Protein AF-A0A930NMN1-F1 (afdb_monomer)

Radius of gyration: 23.29 Å; Cα contacts (8 Å, |Δi|>4): 246; chains: 1; bounding box: 49×36×72 Å

Secondary structure (DSSP, 8-state):
----HHHHHT-SSHHHHHHHTTTSB--TTS-SS---EEEEEEHHHHHTT----EEEEHHHH-SHHHHHHHHHHHTTTSSS--EEEEEEESS-GGG--SS--HHHHHHHHHHHHH-S-HHHHHHHHTTS-GGGGGGHHHHEEEE-SSHHHHHHHHHHHTTTTTT-GGGGGG--HHHHHHHHHHHTEEEETTEEEE-S---

Solvent-accessible surface area (backbone atoms only — not comparable to full-atom values): 11541 Å² total; per-residue (Å²): 131,85,82,60,44,74,66,40,15,68,44,88,46,59,70,59,18,47,65,74,41,48,81,36,41,62,56,102,84,70,77,98,62,80,61,40,28,38,30,40,34,32,52,70,40,49,76,70,73,39,87,67,61,49,37,34,30,52,72,68,32,76,44,65,67,48,42,52,44,51,53,49,19,56,40,34,90,40,97,75,66,53,64,26,39,80,46,76,41,62,66,68,71,89,56,63,46,51,76,51,52,54,69,62,46,48,57,50,48,54,49,48,75,72,42,96,48,61,68,51,56,54,40,44,58,76,76,45,57,79,87,50,54,88,46,44,77,81,25,51,73,51,77,39,95,41,65,44,52,46,34,51,51,56,38,58,81,63,49,73,49,72,88,46,60,81,57,48,82,70,61,60,45,64,65,49,19,52,54,44,45,73,71,39,32,46,80,37,97,45,28,35,33,51,71,52,86,85,130

Sequence (199 aa):
METNFNEIAKLKEINAREAALKQYIVYEKVYSDAIPALYVSTYAKYNAGYLTGAWINLQACEDKETFLKVCRALHGDEEYPELMFQDFQNFPKELYSECGGVDDLYTYIEALESCESPEALAAFLDYFELDDLCEFDDRFKGSFNSEVDFAYDYVDNRELLKDAGELALYFNYEAYARDLFINNYVFINGFVFFKGNLN

pLDDT: mean 90.99, std 8.54, range [48.78, 97.88]

Mean predicted aligned error: 6.06 Å

Foldseek 3Di:
DDQPLVVLLPDDDLVSSCVSLVLFFDDPPDDPDFFKWFWKDAPVCVVVVHSDTTTTRLVSLLAPVSVVSSNCSSVSVDPDGQMFRPDITRDDPVCDDGRDSRVLVSLLVVLCVVDPDSVLSNQCVVPDPSVCSVCSVVFWDDFAPDLLRVLVVVCVVVVVCVVVPPCVVVDDSVVVSVVCCVPFWPAGPRTITGPDDDD

Structure (mmCIF, N/CA/C/O backbone):
data_AF-A0A930NMN1-F1
#
_entry.id   AF-A0A930NMN1-F1
#
loop_
_atom_site.group_PDB
_atom_site.id
_atom_site.type_symbol
_atom_site.label_atom_id
_atom_site.label_alt_id
_atom_site.label_comp_id
_atom_site.label_asym_id
_atom_site.label_entity_id
_atom_site.label_seq_id
_atom_site.pdbx_PDB_ins_code
_atom_site.Cartn_x
_atom_site.Cartn_y
_atom_site.Cartn_z
_atom_site.occupancy
_atom_site.B_iso_or_equiv
_atom_site.auth_seq_id
_atom_site.auth_comp_id
_atom_site.auth_asym_id
_atom_site.auth_atom_id
_atom_site.pdbx_PDB_model_num
ATOM 1 N N . MET A 1 1 ? 10.789 19.345 -17.023 1.00 51.81 1 MET A N 1
ATOM 2 C CA . MET A 1 1 ? 11.333 19.011 -18.357 1.00 51.81 1 MET A CA 1
ATOM 3 C C . MET A 1 1 ? 10.872 17.591 -18.604 1.00 51.81 1 MET A C 1
ATOM 5 O O . MET A 1 1 ? 11.173 16.752 -17.772 1.00 51.81 1 MET A O 1
ATOM 9 N N . GLU A 1 2 ? 10.020 17.368 -19.597 1.00 76.12 2 GLU A N 1
ATOM 10 C CA . GLU A 1 2 ? 9.364 16.071 -19.808 1.00 76.12 2 GLU A CA 1
ATOM 11 C C . GLU A 1 2 ? 10.405 15.005 -20.188 1.00 76.12 2 GLU A C 1
ATOM 13 O O . GLU A 1 2 ? 11.276 15.257 -21.027 1.00 76.12 2 GLU A O 1
ATOM 18 N N . THR A 1 3 ? 10.368 13.844 -19.531 1.00 86.06 3 THR A N 1
ATOM 19 C CA . THR A 1 3 ? 11.317 12.754 -19.789 1.00 86.06 3 THR A CA 1
ATOM 20 C C . THR A 1 3 ? 11.086 12.193 -21.189 1.00 86.06 3 THR A C 1
ATOM 22 O O . THR A 1 3 ? 10.007 11.699 -21.504 1.00 86.06 3 THR A O 1
ATOM 25 N N . ASN A 1 4 ? 12.112 12.219 -22.042 1.00 92.88 4 ASN A N 1
ATOM 26 C CA . ASN A 1 4 ? 12.010 11.656 -23.386 1.00 92.88 4 ASN A CA 1
ATOM 27 C C . ASN A 1 4 ? 12.354 10.159 -23.388 1.00 92.88 4 ASN A C 1
ATOM 29 O O . ASN A 1 4 ? 13.469 9.758 -23.724 1.00 92.88 4 ASN A O 1
ATOM 33 N N . PHE A 1 5 ? 11.372 9.333 -23.025 1.00 95.31 5 PHE A N 1
ATOM 34 C CA . PHE A 1 5 ? 11.508 7.873 -22.961 1.00 95.31 5 PHE A CA 1
ATOM 35 C C . PHE A 1 5 ? 11.967 7.240 -24.285 1.00 95.31 5 PHE A C 1
ATOM 37 O O . PHE A 1 5 ? 12.740 6.285 -24.270 1.00 95.31 5 PHE A O 1
ATOM 44 N N . ASN A 1 6 ? 11.565 7.801 -25.431 1.00 93.19 6 ASN A N 1
ATOM 45 C CA . ASN A 1 6 ? 11.929 7.276 -26.751 1.00 93.19 6 ASN A CA 1
ATOM 46 C C . ASN A 1 6 ? 13.416 7.460 -27.079 1.00 93.19 6 ASN A C 1
ATOM 48 O O . ASN A 1 6 ? 14.010 6.602 -27.726 1.00 93.19 6 ASN A O 1
ATOM 52 N N . GLU A 1 7 ? 14.026 8.573 -26.667 1.00 94.81 7 GLU A N 1
ATOM 53 C CA . GLU A 1 7 ? 15.469 8.783 -26.845 1.00 94.81 7 GLU A CA 1
ATOM 54 C C . GLU A 1 7 ? 16.280 7.931 -25.868 1.00 94.81 7 GLU A C 1
ATOM 56 O O . GLU A 1 7 ? 17.306 7.369 -26.248 1.00 94.81 7 GLU A O 1
ATOM 61 N N . ILE A 1 8 ? 15.782 7.764 -24.640 1.00 95.81 8 ILE A N 1
ATOM 62 C CA . ILE A 1 8 ? 16.394 6.873 -23.650 1.00 95.81 8 ILE A CA 1
ATOM 63 C C . ILE A 1 8 ? 16.412 5.431 -24.170 1.00 95.81 8 ILE A C 1
ATOM 65 O O . ILE A 1 8 ? 17.461 4.796 -24.132 1.00 95.81 8 ILE A O 1
ATOM 69 N N . ALA A 1 9 ? 15.303 4.937 -24.728 1.00 94.94 9 ALA A N 1
ATOM 70 C CA . ALA A 1 9 ? 15.195 3.574 -25.256 1.00 94.94 9 ALA A CA 1
ATOM 71 C C . ALA A 1 9 ? 16.260 3.232 -26.317 1.00 94.94 9 ALA A C 1
ATOM 73 O O . ALA A 1 9 ? 16.660 2.079 -26.437 1.00 94.94 9 ALA A O 1
ATOM 74 N N . LYS A 1 10 ? 16.753 4.231 -27.064 1.00 95.12 10 LYS A N 1
ATOM 75 C CA . LYS A 1 10 ? 17.772 4.060 -28.117 1.00 95.12 10 LYS A CA 1
ATOM 76 C C . LYS A 1 10 ? 19.201 3.958 -27.581 1.00 95.12 10 LYS A C 1
ATOM 78 O O . LYS A 1 10 ? 20.123 3.681 -28.352 1.00 95.12 10 LYS A O 1
ATOM 83 N N . LEU A 1 11 ? 19.425 4.230 -26.295 1.00 95.25 11 LEU A N 1
ATOM 84 C CA . LEU A 1 11 ? 20.747 4.114 -25.689 1.00 95.25 11 LEU A CA 1
ATOM 85 C C . LEU A 1 11 ? 21.172 2.643 -25.657 1.00 95.25 11 LEU A C 1
ATOM 87 O O . LEU A 1 11 ? 20.453 1.776 -25.172 1.00 95.25 11 LEU A O 1
ATOM 91 N N . LYS A 1 12 ? 22.381 2.376 -26.156 1.00 91.50 12 LYS A N 1
ATOM 92 C CA . LYS A 1 12 ? 22.877 1.014 -26.382 1.00 91.50 12 LYS A CA 1
ATOM 93 C C . LYS A 1 12 ? 23.052 0.198 -25.095 1.00 91.50 12 LYS A C 1
ATOM 95 O O . LYS A 1 12 ? 22.721 -0.980 -25.057 1.00 91.50 12 LYS A O 1
ATOM 100 N N . GLU A 1 13 ? 23.603 0.816 -24.055 1.00 92.50 13 GLU A N 1
ATOM 101 C CA . GLU A 1 13 ? 23.955 0.130 -22.809 1.00 92.50 13 GLU A CA 1
ATOM 102 C C . GLU A 1 13 ? 22.843 0.305 -21.768 1.00 92.50 13 GLU A C 1
ATOM 104 O O . GLU A 1 13 ? 22.311 1.405 -21.605 1.00 92.50 13 GLU A O 1
ATOM 109 N N . ILE A 1 14 ? 22.508 -0.756 -21.023 1.00 89.56 14 ILE A N 1
ATOM 110 C CA . ILE A 1 14 ? 21.488 -0.688 -19.958 1.00 89.56 14 ILE A CA 1
ATOM 111 C C . ILE A 1 14 ? 21.857 0.343 -18.882 1.00 89.56 14 ILE A C 1
ATOM 113 O O . ILE A 1 14 ? 21.033 1.181 -18.545 1.00 89.56 14 ILE A O 1
ATOM 117 N N . ASN A 1 15 ? 23.130 0.412 -18.481 1.00 92.25 15 ASN A N 1
ATOM 118 C CA . ASN A 1 15 ? 23.610 1.390 -17.497 1.00 92.25 15 ASN A CA 1
ATOM 119 C C . ASN A 1 15 ? 23.389 2.848 -17.944 1.00 92.25 15 ASN A C 1
ATOM 121 O O . ASN A 1 15 ? 23.204 3.733 -17.112 1.00 92.25 15 ASN A O 1
ATOM 125 N N . ALA A 1 16 ? 23.416 3.123 -19.255 1.00 94.75 16 ALA A N 1
ATOM 126 C CA . ALA A 1 16 ? 23.132 4.459 -19.780 1.00 94.75 16 ALA A CA 1
ATOM 127 C C . ALA A 1 16 ? 21.632 4.786 -19.699 1.00 94.75 16 ALA A C 1
ATOM 129 O O . ALA A 1 16 ? 21.270 5.921 -19.387 1.00 94.75 16 ALA A O 1
ATOM 130 N N . ARG A 1 17 ? 20.770 3.786 -19.935 1.00 95.69 17 ARG A N 1
ATOM 131 C CA . ARG A 1 17 ? 19.313 3.895 -19.767 1.00 95.69 17 ARG A CA 1
ATOM 132 C C . ARG A 1 17 ? 18.940 4.080 -18.305 1.00 95.69 17 ARG A C 1
ATOM 134 O O . ARG A 1 17 ? 18.211 5.013 -17.994 1.00 95.69 17 ARG A O 1
ATOM 141 N N . GLU A 1 18 ? 19.516 3.281 -17.411 1.00 93.88 18 GLU A N 1
ATOM 142 C CA . GLU A 1 18 ? 19.343 3.431 -15.965 1.00 93.88 18 GLU A CA 1
ATOM 143 C C . GLU A 1 18 ? 19.767 4.823 -15.492 1.00 93.88 18 GLU A C 1
ATOM 145 O O . GLU A 1 18 ? 18.997 5.514 -14.833 1.00 93.88 18 GLU A O 1
ATOM 150 N N . ALA A 1 19 ? 20.953 5.293 -15.895 1.00 93.44 19 ALA A N 1
ATOM 151 C CA . ALA A 1 19 ? 21.431 6.624 -15.524 1.00 93.44 19 ALA A CA 1
ATOM 152 C C . ALA A 1 19 ? 20.509 7.753 -16.020 1.00 93.44 19 ALA A C 1
ATOM 154 O O . ALA A 1 19 ? 20.352 8.769 -15.336 1.00 93.44 19 ALA A O 1
ATOM 155 N N . ALA A 1 20 ? 19.892 7.589 -17.195 1.00 95.19 20 ALA A N 1
ATOM 156 C CA . ALA A 1 20 ? 18.917 8.537 -17.728 1.00 95.19 20 ALA A CA 1
ATOM 157 C C . ALA A 1 20 ? 17.550 8.449 -17.020 1.00 95.19 20 ALA A C 1
ATOM 159 O O . ALA A 1 20 ? 16.868 9.463 -16.893 1.00 95.19 20 ALA A O 1
ATOM 160 N N . LEU A 1 21 ? 17.179 7.267 -16.519 1.00 95.75 21 LEU A N 1
ATOM 161 C CA . LEU A 1 21 ? 15.949 6.991 -15.765 1.00 95.75 21 LEU A CA 1
ATOM 162 C C . LEU A 1 21 ? 16.129 7.110 -14.249 1.00 95.75 21 LEU A C 1
ATOM 164 O O . LEU A 1 21 ? 15.224 6.751 -13.507 1.00 95.75 21 LEU A O 1
ATOM 168 N N . LYS A 1 22 ? 17.257 7.647 -13.774 1.00 93.19 22 LYS A N 1
ATOM 169 C CA . LYS A 1 22 ? 17.644 7.652 -12.354 1.00 93.19 22 LYS A CA 1
ATOM 170 C C . LYS A 1 22 ? 16.590 8.179 -11.369 1.00 93.19 22 LYS A C 1
ATOM 172 O O . LYS A 1 22 ? 16.666 7.855 -10.195 1.00 93.19 22 LYS A O 1
ATOM 177 N N . GLN A 1 23 ? 15.657 9.022 -11.816 1.00 92.88 23 GLN A N 1
ATOM 178 C CA . GLN A 1 23 ? 14.576 9.544 -10.970 1.00 92.88 23 GLN A CA 1
ATOM 179 C C . GLN A 1 23 ? 13.474 8.508 -10.698 1.00 92.88 23 GLN A C 1
ATOM 181 O O . GLN A 1 23 ? 12.764 8.634 -9.713 1.00 92.88 23 GLN A O 1
ATOM 186 N N . TYR A 1 24 ? 13.365 7.485 -11.549 1.00 95.00 24 TYR A N 1
ATOM 187 C CA . TYR A 1 24 ? 12.400 6.389 -11.453 1.00 95.00 24 TYR A CA 1
ATOM 188 C C . TYR A 1 24 ? 13.024 5.093 -10.925 1.00 95.00 24 TYR A C 1
ATOM 190 O O . TYR A 1 24 ? 12.329 4.090 -10.825 1.00 95.00 24 TYR A O 1
ATOM 198 N N . ILE A 1 25 ? 14.329 5.070 -10.636 1.00 93.38 25 ILE A N 1
ATOM 199 C C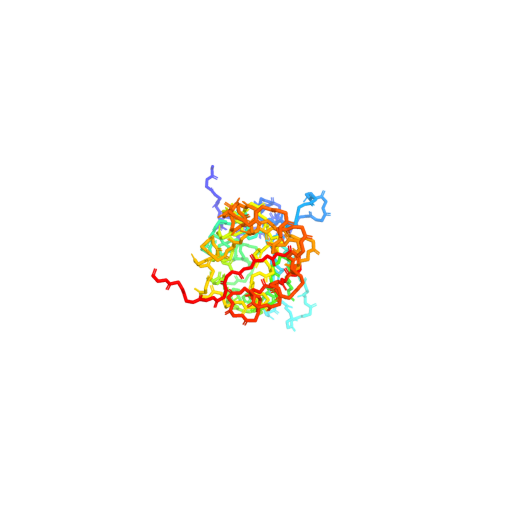A . ILE A 1 25 ? 15.043 3.864 -10.203 1.00 93.38 25 ILE A CA 1
ATOM 200 C C . ILE A 1 25 ? 15.424 3.989 -8.733 1.00 93.38 25 ILE A C 1
ATOM 202 O O . ILE A 1 25 ? 15.996 4.996 -8.310 1.00 93.38 25 ILE A O 1
ATOM 206 N N . VAL A 1 26 ? 15.147 2.939 -7.963 1.00 90.00 26 VAL A N 1
ATOM 207 C CA . VAL A 1 26 ? 15.613 2.814 -6.582 1.00 90.00 26 VAL A CA 1
ATOM 208 C C . VAL A 1 26 ? 17.071 2.360 -6.607 1.00 90.00 26 VAL A C 1
ATOM 210 O O . VAL A 1 26 ? 17.392 1.250 -7.030 1.00 90.00 26 VAL A O 1
ATOM 213 N N . TYR A 1 27 ? 17.972 3.224 -6.144 1.00 81.19 27 TYR A N 1
ATOM 214 C CA . TYR A 1 27 ? 19.362 2.856 -5.884 1.00 81.19 27 TYR A CA 1
ATOM 215 C C . TYR A 1 27 ? 19.514 2.551 -4.394 1.00 81.19 27 TYR A C 1
ATOM 217 O O . TYR A 1 27 ? 19.133 3.386 -3.577 1.00 81.19 27 TYR A O 1
ATOM 225 N N . GLU A 1 28 ? 20.141 1.418 -4.047 1.00 63.94 28 GLU A N 1
ATOM 226 C CA . GLU A 1 28 ? 20.347 0.869 -2.681 1.00 63.94 28 GLU A CA 1
ATOM 227 C C . GLU A 1 28 ? 20.928 1.839 -1.617 1.00 63.94 28 GLU A C 1
ATOM 229 O O . GLU A 1 28 ? 21.161 1.449 -0.476 1.00 63.94 28 GLU A O 1
ATOM 234 N N . LYS A 1 29 ? 21.223 3.099 -1.957 1.00 51.44 29 LYS A N 1
ATOM 235 C CA . LYS A 1 29 ? 21.879 4.078 -1.079 1.00 51.44 29 LYS A CA 1
ATOM 236 C C . LYS A 1 29 ? 21.090 5.343 -0.776 1.00 51.44 29 LYS A C 1
ATOM 238 O O . LYS A 1 29 ? 21.630 6.188 -0.061 1.00 51.44 29 LYS A O 1
ATOM 243 N N . VAL A 1 30 ? 19.875 5.520 -1.286 1.00 48.78 30 VAL A N 1
ATOM 244 C CA . VAL A 1 30 ? 19.129 6.753 -1.015 1.00 48.78 30 VAL A CA 1
ATOM 245 C C . VAL A 1 30 ? 17.718 6.425 -0.543 1.00 48.78 30 VAL A C 1
ATOM 247 O O . VAL A 1 30 ? 16.947 5.829 -1.282 1.00 48.78 30 VAL A O 1
ATOM 250 N N . TYR A 1 31 ? 17.441 6.892 0.676 1.00 50.81 31 TYR A N 1
ATOM 251 C CA . TYR A 1 31 ? 16.170 6.954 1.401 1.00 50.81 31 TYR A CA 1
ATOM 252 C C . TYR A 1 31 ? 15.875 5.809 2.378 1.00 50.81 31 TYR A C 1
ATOM 254 O O . TYR A 1 31 ? 15.913 4.627 2.065 1.00 50.81 31 TYR A O 1
ATOM 262 N N . SER A 1 32 ? 15.636 6.240 3.616 1.00 51.44 32 SER A N 1
ATOM 263 C CA . SER A 1 32 ? 15.257 5.486 4.811 1.00 51.44 32 SER A CA 1
ATOM 264 C C . SER A 1 32 ? 13.769 5.141 4.858 1.00 51.44 32 SER A C 1
ATOM 266 O O . SER A 1 32 ? 13.308 4.639 5.879 1.00 51.44 32 SER A O 1
ATOM 268 N N . ASP A 1 33 ? 13.037 5.425 3.784 1.00 62.16 33 ASP A N 1
ATOM 269 C CA . ASP A 1 33 ? 11.587 5.318 3.731 1.00 62.16 33 ASP A CA 1
ATOM 270 C C . ASP A 1 33 ? 11.224 4.120 2.846 1.00 62.16 33 ASP A C 1
ATOM 272 O O . ASP A 1 33 ? 11.893 3.837 1.848 1.00 62.16 33 ASP A O 1
ATOM 276 N N . ALA A 1 34 ? 10.203 3.368 3.247 1.00 78.12 34 ALA A N 1
ATOM 277 C CA . ALA A 1 34 ? 9.765 2.154 2.572 1.00 78.12 34 ALA A CA 1
ATOM 278 C C . ALA A 1 34 ? 9.097 2.500 1.224 1.00 78.12 34 ALA A C 1
ATOM 280 O O . ALA A 1 34 ? 7.886 2.658 1.153 1.00 78.12 34 ALA A O 1
ATOM 281 N N . ILE A 1 35 ? 9.891 2.654 0.157 1.00 87.94 35 ILE A N 1
ATOM 282 C CA . ILE A 1 35 ? 9.416 3.005 -1.195 1.00 87.94 35 ILE A CA 1
ATOM 283 C C . ILE A 1 35 ? 8.799 1.775 -1.883 1.00 87.94 35 ILE A C 1
ATOM 285 O O . ILE A 1 35 ? 9.536 0.804 -2.101 1.00 87.94 35 ILE A O 1
ATOM 289 N N . PRO A 1 36 ? 7.516 1.803 -2.298 1.00 91.56 36 PRO A N 1
ATOM 290 C CA . PRO A 1 36 ? 6.919 0.755 -3.120 1.00 91.56 36 PRO A CA 1
ATOM 291 C C . PRO A 1 36 ? 7.664 0.604 -4.451 1.00 91.56 36 PRO A C 1
ATOM 293 O O . PRO A 1 36 ? 7.772 1.558 -5.233 1.00 91.56 36 PRO A O 1
ATOM 296 N N . ALA A 1 37 ? 8.200 -0.588 -4.714 1.00 94.62 37 ALA A N 1
ATOM 297 C CA . ALA A 1 37 ? 9.037 -0.830 -5.884 1.00 94.62 37 ALA A CA 1
ATOM 298 C C . ALA A 1 37 ? 8.852 -2.226 -6.483 1.00 94.62 37 ALA A C 1
ATOM 300 O O . ALA A 1 37 ? 8.651 -3.207 -5.767 1.00 94.62 37 ALA A O 1
ATOM 301 N N . LEU A 1 38 ? 8.994 -2.313 -7.807 1.00 96.31 38 LEU A N 1
ATOM 302 C CA . LEU A 1 38 ? 9.039 -3.570 -8.559 1.00 96.31 38 LEU A CA 1
ATOM 303 C C . LEU A 1 38 ? 10.414 -3.752 -9.194 1.00 96.31 38 LEU A C 1
ATOM 305 O O . LEU A 1 38 ? 10.927 -2.831 -9.832 1.00 96.31 38 LEU A O 1
ATOM 309 N N . TYR A 1 39 ? 10.993 -4.946 -9.078 1.00 95.88 39 TYR A N 1
ATOM 310 C CA . TYR A 1 39 ? 12.149 -5.319 -9.885 1.00 95.88 39 TYR A CA 1
ATOM 311 C C . TYR A 1 39 ? 11.677 -5.797 -11.254 1.00 95.88 39 TYR A C 1
ATOM 313 O O . TYR A 1 39 ? 11.042 -6.849 -11.373 1.00 95.88 39 TYR A O 1
ATOM 321 N N . VAL A 1 40 ? 11.987 -5.023 -12.291 1.00 96.50 40 VAL A N 1
ATOM 322 C CA . VAL A 1 40 ? 11.502 -5.286 -13.648 1.00 96.50 40 VAL A CA 1
ATOM 323 C C . VAL A 1 40 ? 12.641 -5.771 -14.538 1.00 96.50 40 VAL A C 1
ATOM 325 O O . VAL A 1 40 ? 13.687 -5.127 -14.649 1.00 96.50 40 VAL A O 1
ATOM 328 N N . SER A 1 41 ? 12.403 -6.912 -15.180 1.00 95.44 41 SER A N 1
ATOM 329 C CA . SER A 1 41 ? 13.206 -7.482 -16.263 1.00 95.44 41 SER A CA 1
ATOM 330 C C . SER A 1 41 ? 12.280 -7.885 -17.423 1.00 95.44 41 SER A C 1
ATOM 332 O O . SER A 1 41 ? 11.136 -7.433 -17.508 1.00 95.44 41 SER A O 1
ATOM 334 N N . THR A 1 42 ? 12.755 -8.734 -18.333 1.00 96.12 42 THR A N 1
ATOM 335 C CA . THR A 1 42 ? 11.947 -9.321 -19.408 1.00 96.12 42 THR A CA 1
ATOM 336 C C . THR A 1 42 ? 12.013 -10.843 -19.373 1.00 96.12 42 THR A C 1
ATOM 338 O O . THR A 1 42 ? 13.042 -11.430 -19.021 1.00 96.12 42 THR A O 1
ATOM 341 N N . TYR A 1 43 ? 10.935 -11.509 -19.795 1.00 95.00 43 TYR A N 1
ATOM 342 C CA . TYR A 1 43 ? 10.932 -12.971 -19.921 1.00 95.00 43 TYR A CA 1
ATOM 343 C C . TYR A 1 43 ? 12.005 -13.464 -20.898 1.00 95.00 43 TYR A C 1
ATOM 345 O O . TYR A 1 43 ? 12.628 -14.501 -20.663 1.00 95.00 43 TYR A O 1
ATOM 353 N N . ALA A 1 44 ? 12.273 -12.713 -21.972 1.00 94.38 44 ALA A N 1
ATOM 354 C CA . ALA A 1 44 ? 13.331 -13.034 -22.927 1.00 94.38 44 ALA A CA 1
ATOM 355 C C . ALA A 1 44 ? 14.717 -13.078 -22.256 1.00 94.38 44 ALA A C 1
ATOM 357 O O . ALA A 1 44 ? 15.463 -14.042 -22.453 1.00 94.38 44 ALA A O 1
ATOM 358 N N . LYS A 1 45 ? 15.045 -12.078 -21.423 1.00 94.12 45 LYS A N 1
ATOM 359 C CA . LYS A 1 45 ? 16.298 -12.031 -20.653 1.00 94.12 45 LYS A CA 1
ATOM 360 C C . LYS A 1 45 ? 16.370 -13.161 -19.631 1.00 94.12 45 LYS A C 1
ATOM 362 O O . LYS A 1 45 ? 17.366 -13.887 -19.613 1.00 94.12 45 LYS A O 1
ATOM 367 N N . TYR A 1 46 ? 15.298 -13.378 -18.869 1.00 92.88 46 TYR A N 1
ATOM 368 C CA . TYR A 1 46 ? 15.228 -14.454 -17.878 1.00 92.88 46 TYR A CA 1
ATOM 369 C C . TYR A 1 46 ? 15.460 -15.836 -18.507 1.00 92.88 46 TYR A C 1
ATOM 371 O O . TYR A 1 46 ? 16.321 -16.591 -18.053 1.00 92.88 46 TYR A O 1
ATOM 379 N N . ASN A 1 47 ? 14.772 -16.137 -19.613 1.00 93.19 47 ASN A N 1
ATOM 380 C CA . ASN A 1 47 ? 14.915 -17.400 -20.345 1.00 93.19 47 ASN A CA 1
ATOM 381 C C . ASN A 1 47 ? 16.321 -17.599 -20.932 1.00 93.19 47 ASN A C 1
ATOM 383 O O . ASN A 1 47 ? 16.766 -18.733 -21.109 1.00 93.19 47 ASN A O 1
ATOM 387 N N . ALA A 1 48 ? 17.034 -16.509 -21.219 1.00 93.06 48 ALA A N 1
ATOM 388 C CA . ALA A 1 48 ? 18.422 -16.529 -21.671 1.00 93.06 48 ALA A CA 1
ATOM 389 C C . ALA A 1 48 ? 19.446 -16.573 -20.514 1.00 93.06 48 ALA A C 1
ATOM 391 O O . ALA A 1 48 ? 20.652 -16.570 -20.764 1.00 93.06 48 ALA A O 1
ATOM 392 N N . GLY A 1 49 ? 18.990 -16.640 -19.258 1.00 91.44 49 GLY A N 1
ATOM 393 C CA . GLY A 1 49 ? 19.844 -16.672 -18.068 1.00 91.44 49 GLY A CA 1
ATOM 394 C C . GLY A 1 49 ? 20.415 -15.309 -17.670 1.00 91.44 49 GLY A C 1
ATOM 395 O O . GLY A 1 49 ? 21.356 -15.250 -16.877 1.00 91.44 49 GLY A O 1
ATOM 396 N N . TYR A 1 50 ? 19.870 -14.216 -18.208 1.00 87.81 50 TYR A N 1
ATOM 397 C CA . TYR A 1 50 ? 20.236 -12.852 -17.844 1.00 87.81 50 TYR A CA 1
ATOM 398 C C . TYR A 1 50 ? 19.235 -12.299 -16.826 1.00 87.81 50 TYR A C 1
ATOM 400 O O . TYR A 1 50 ? 18.054 -12.151 -17.121 1.00 87.81 50 TYR A O 1
ATOM 408 N N . LEU A 1 51 ? 19.720 -11.950 -15.633 1.00 83.12 51 LEU A N 1
ATOM 409 C CA . LEU A 1 51 ? 18.930 -11.305 -14.574 1.00 83.12 51 LEU A CA 1
ATOM 410 C C . LEU A 1 51 ? 19.080 -9.778 -14.614 1.00 83.12 51 LEU A C 1
ATOM 412 O O . LEU A 1 51 ? 19.138 -9.126 -13.582 1.00 83.12 51 LEU A O 1
ATOM 416 N N . THR A 1 52 ? 19.263 -9.203 -15.802 1.00 89.12 52 THR A N 1
ATOM 417 C CA . THR A 1 52 ? 19.411 -7.755 -15.959 1.00 89.12 52 THR A CA 1
ATOM 418 C C . THR A 1 52 ? 18.051 -7.071 -15.873 1.00 89.12 52 THR A C 1
ATOM 420 O O . THR A 1 52 ? 17.146 -7.355 -16.659 1.00 89.12 52 THR A O 1
ATOM 423 N N . GLY A 1 53 ? 17.936 -6.134 -14.942 1.00 92.88 53 GLY A N 1
ATOM 424 C CA . GLY A 1 53 ? 16.723 -5.396 -14.618 1.00 92.88 53 GLY A CA 1
ATOM 425 C C . GLY A 1 53 ? 17.026 -4.299 -13.603 1.00 92.88 53 GLY A C 1
ATOM 426 O O . GLY A 1 53 ? 18.174 -4.147 -13.177 1.00 92.88 53 GLY A O 1
ATOM 427 N N . ALA A 1 54 ? 16.005 -3.548 -13.206 1.00 95.31 54 ALA A N 1
ATOM 428 C CA . ALA A 1 54 ? 16.149 -2.499 -12.202 1.00 95.31 54 ALA A CA 1
ATOM 429 C C . ALA A 1 54 ? 14.926 -2.434 -11.285 1.00 95.31 54 ALA A C 1
ATOM 431 O O . ALA A 1 54 ? 13.810 -2.760 -11.692 1.00 95.31 54 ALA A O 1
ATOM 432 N N . TRP A 1 55 ? 15.151 -1.966 -10.057 1.00 95.50 55 TRP A N 1
ATOM 433 C CA . TRP A 1 55 ? 14.089 -1.598 -9.129 1.00 95.50 55 TRP A CA 1
ATOM 434 C C . TRP A 1 55 ? 13.457 -0.281 -9.573 1.00 95.50 55 TRP A C 1
ATOM 436 O O . TRP A 1 55 ? 14.111 0.761 -9.539 1.00 95.50 55 TRP A O 1
ATOM 446 N N . ILE A 1 56 ? 12.197 -0.325 -9.993 1.00 95.81 56 ILE A N 1
ATOM 447 C CA . ILE A 1 56 ? 11.432 0.846 -10.417 1.00 95.81 56 ILE A CA 1
ATOM 448 C C . ILE A 1 56 ? 10.645 1.386 -9.224 1.00 95.81 56 ILE A C 1
ATOM 450 O O . ILE A 1 56 ? 9.880 0.651 -8.605 1.00 95.81 56 ILE A O 1
ATOM 454 N N . ASN A 1 57 ? 10.837 2.667 -8.915 1.00 95.06 57 ASN A N 1
ATOM 455 C CA . ASN A 1 57 ? 10.090 3.400 -7.899 1.00 95.06 57 ASN A CA 1
ATOM 456 C C . ASN A 1 57 ? 8.688 3.710 -8.438 1.00 95.06 57 ASN A C 1
ATOM 458 O O . ASN A 1 57 ? 8.548 4.483 -9.392 1.00 95.06 57 ASN A O 1
ATOM 462 N N . LEU A 1 58 ? 7.663 3.111 -7.832 1.00 94.81 58 LEU A N 1
ATOM 463 C CA . LEU A 1 58 ? 6.292 3.236 -8.318 1.00 94.81 58 LEU A CA 1
ATOM 464 C C . LEU A 1 58 ? 5.702 4.629 -8.050 1.00 94.81 58 LEU A C 1
ATOM 466 O O . LEU A 1 58 ? 5.026 5.161 -8.928 1.00 94.81 58 LEU A O 1
ATOM 470 N N . GLN A 1 59 ? 6.037 5.248 -6.912 1.00 93.06 59 GLN A N 1
ATOM 471 C CA . GLN A 1 59 ? 5.604 6.609 -6.557 1.00 93.06 59 GLN A CA 1
ATOM 472 C C . GLN A 1 59 ? 6.205 7.654 -7.500 1.00 93.06 59 GLN A C 1
ATOM 474 O O . GLN A 1 59 ? 5.513 8.524 -8.009 1.00 93.06 59 GLN A O 1
ATOM 479 N N . ALA A 1 60 ? 7.497 7.526 -7.823 1.00 94.12 60 ALA A N 1
ATOM 480 C CA . ALA A 1 60 ? 8.159 8.439 -8.757 1.00 94.12 60 ALA A CA 1
ATOM 481 C C . ALA A 1 60 ? 7.597 8.354 -10.185 1.00 94.12 60 ALA A C 1
ATOM 483 O O . ALA A 1 60 ? 7.811 9.264 -10.985 1.00 94.12 60 ALA A O 1
ATOM 484 N N . CYS A 1 61 ? 6.941 7.244 -10.530 1.00 95.50 61 CYS A N 1
ATOM 485 C CA . CYS A 1 61 ? 6.252 7.105 -11.804 1.00 95.50 61 CYS A CA 1
ATOM 486 C C . CYS A 1 61 ? 4.882 7.795 -11.810 1.00 95.50 61 CYS A C 1
ATOM 488 O O . CYS A 1 61 ? 4.416 8.091 -12.900 1.00 95.50 61 CYS A O 1
ATOM 490 N N . GLU A 1 62 ? 4.273 8.072 -10.652 1.00 93.31 62 GLU A N 1
ATOM 491 C CA . GLU A 1 62 ? 2.949 8.700 -10.463 1.00 93.31 62 GLU A CA 1
ATOM 492 C C . GLU A 1 62 ? 1.760 7.874 -10.989 1.00 93.31 62 GLU A C 1
ATOM 494 O O . GLU A 1 62 ? 0.742 7.767 -10.317 1.00 93.31 62 GLU A O 1
ATOM 499 N N . ASP A 1 63 ? 1.886 7.243 -12.158 1.00 95.12 63 ASP A N 1
ATOM 500 C CA . ASP A 1 63 ? 0.829 6.461 -12.790 1.00 95.12 63 ASP A CA 1
ATOM 501 C C . ASP A 1 63 ? 1.359 5.234 -13.559 1.00 95.12 63 ASP A C 1
ATOM 503 O O . ASP A 1 63 ? 2.544 5.098 -13.905 1.00 95.12 63 ASP A O 1
ATOM 507 N N . LYS A 1 64 ? 0.427 4.333 -13.891 1.00 95.69 64 LYS A N 1
ATOM 508 C CA . LYS A 1 64 ? 0.685 3.117 -14.671 1.00 95.69 64 LYS A CA 1
ATOM 509 C C . LYS A 1 64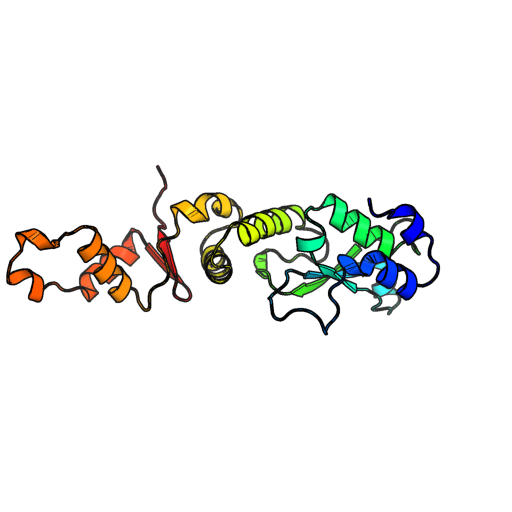 ? 1.279 3.395 -16.049 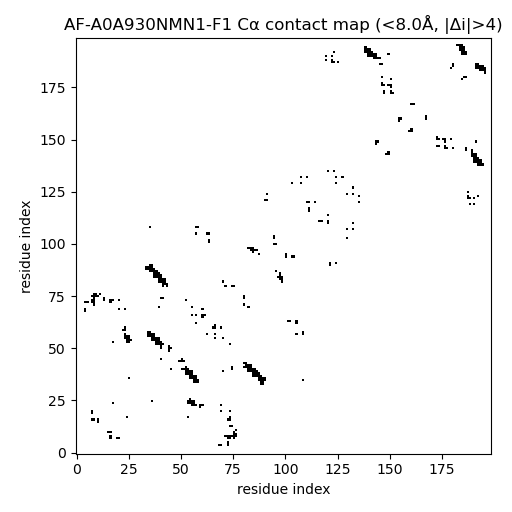1.00 95.69 64 LYS A C 1
ATOM 511 O O . LYS A 1 64 ? 2.105 2.611 -16.528 1.00 95.69 64 LYS A O 1
ATOM 516 N N . GLU A 1 65 ? 0.855 4.452 -16.739 1.00 96.19 65 GLU A N 1
ATOM 517 C CA . GLU A 1 65 ? 1.359 4.725 -18.085 1.00 96.19 65 GLU A CA 1
ATOM 518 C C . GLU A 1 65 ? 2.843 5.084 -18.062 1.00 96.19 65 GLU A C 1
ATOM 520 O O . GLU A 1 65 ? 3.619 4.602 -18.893 1.00 96.19 65 GLU A O 1
ATOM 525 N N . THR A 1 66 ? 3.231 5.936 -17.124 1.00 96.81 66 THR A N 1
ATOM 526 C CA . THR A 1 66 ? 4.593 6.394 -16.903 1.00 96.81 66 THR A CA 1
ATOM 527 C C . THR A 1 66 ? 5.462 5.239 -16.437 1.00 96.81 66 THR A C 1
ATOM 529 O O . THR A 1 66 ? 6.526 5.032 -17.022 1.00 96.81 66 THR A O 1
ATOM 532 N N . PHE A 1 67 ? 4.979 4.392 -15.525 1.00 97.38 67 PHE A N 1
ATOM 533 C CA . PHE A 1 67 ? 5.661 3.146 -15.159 1.00 97.38 67 PHE A CA 1
ATOM 534 C C . PHE A 1 67 ? 5.956 2.258 -16.373 1.00 97.38 67 PHE A C 1
ATOM 536 O O . PHE A 1 67 ? 7.097 1.840 -16.592 1.00 97.38 67 PHE A O 1
ATOM 543 N N . LEU A 1 68 ? 4.962 2.022 -17.234 1.00 96.25 68 LEU A N 1
ATOM 544 C CA . LEU A 1 68 ? 5.158 1.218 -18.442 1.00 96.25 68 LEU A CA 1
ATOM 545 C C . LEU A 1 68 ? 6.112 1.892 -19.443 1.00 96.25 68 LEU A C 1
ATOM 547 O O . LEU A 1 68 ? 6.880 1.197 -20.114 1.00 96.25 68 LEU A O 1
ATOM 551 N N . LYS A 1 69 ? 6.096 3.227 -19.559 1.00 96.94 69 LYS A N 1
ATOM 552 C CA . LYS A 1 69 ? 7.050 3.991 -20.388 1.00 96.94 69 LYS A CA 1
ATOM 553 C C . LYS A 1 69 ? 8.480 3.864 -19.846 1.00 96.94 69 LYS A C 1
ATOM 555 O O . LYS A 1 69 ? 9.392 3.633 -20.640 1.00 96.94 69 LYS A O 1
ATOM 560 N N . VAL A 1 70 ? 8.671 3.932 -18.525 1.00 97.50 70 VAL A N 1
ATOM 561 C CA . VAL A 1 70 ? 9.962 3.713 -17.848 1.00 97.50 70 VAL A CA 1
ATOM 562 C C . VAL A 1 70 ? 10.484 2.305 -18.129 1.00 97.50 70 VAL A C 1
ATOM 564 O O . VAL A 1 70 ? 11.607 2.163 -18.612 1.00 97.50 70 VAL A O 1
ATOM 567 N N . CYS A 1 71 ? 9.662 1.272 -17.919 1.00 96.81 71 CYS A N 1
ATOM 568 C CA . CYS A 1 71 ? 10.053 -0.125 -18.134 1.00 96.81 71 CYS A CA 1
ATOM 569 C C . CYS A 1 71 ? 10.437 -0.402 -19.596 1.00 96.81 71 CYS A C 1
ATOM 571 O O . CYS A 1 71 ? 11.464 -1.022 -19.878 1.00 96.81 71 CYS A O 1
ATOM 573 N N . ARG A 1 72 ? 9.648 0.108 -20.552 1.00 95.88 72 ARG A N 1
ATOM 574 C CA . ARG A 1 72 ? 9.950 -0.024 -21.987 1.00 95.88 72 ARG A CA 1
ATOM 575 C C . ARG A 1 72 ? 11.207 0.742 -22.387 1.00 95.88 72 ARG A C 1
ATOM 577 O O . ARG A 1 72 ? 11.970 0.245 -23.206 1.00 95.88 72 ARG A O 1
ATOM 584 N N . ALA A 1 73 ? 11.453 1.917 -21.808 1.00 96.94 73 ALA A N 1
ATOM 585 C CA . ALA A 1 73 ? 12.689 2.654 -22.048 1.00 96.94 73 ALA A CA 1
ATOM 586 C C . ALA A 1 73 ? 13.908 1.905 -21.489 1.00 96.94 73 ALA A C 1
ATOM 588 O O . ALA A 1 73 ? 14.916 1.784 -22.184 1.00 96.94 73 ALA A O 1
ATOM 589 N N . LEU A 1 74 ? 13.801 1.342 -20.280 1.00 96.94 74 LEU A N 1
ATOM 590 C CA . LEU A 1 74 ? 14.846 0.527 -19.655 1.00 96.94 74 LEU A CA 1
ATOM 591 C C . LEU A 1 74 ? 15.199 -0.707 -20.496 1.00 96.94 74 LEU A C 1
ATOM 593 O O . LEU A 1 74 ? 16.372 -1.061 -20.593 1.00 96.94 74 LEU A O 1
ATOM 597 N N . HIS A 1 75 ? 14.204 -1.324 -21.137 1.00 96.31 75 HIS A N 1
ATOM 598 C CA . HIS A 1 75 ? 14.358 -2.519 -21.975 1.00 96.31 75 HIS A CA 1
ATOM 599 C C . HIS A 1 75 ? 14.230 -2.255 -23.483 1.00 96.31 75 HIS A C 1
ATOM 601 O O . HIS A 1 75 ? 13.953 -3.173 -24.248 1.00 96.31 75 HIS A O 1
ATOM 607 N N . GLY A 1 76 ? 14.506 -1.026 -23.934 1.00 95.56 76 GLY A N 1
ATOM 608 C CA . GLY A 1 76 ? 14.489 -0.641 -25.356 1.00 95.56 76 GLY A CA 1
ATOM 609 C C . GLY A 1 76 ? 15.506 -1.343 -26.277 1.00 95.56 76 GLY A C 1
ATOM 610 O O . GLY A 1 76 ? 15.562 -1.040 -27.463 1.00 95.56 76 GLY A O 1
ATOM 611 N N . ASP A 1 77 ? 16.306 -2.276 -25.749 1.00 94.06 77 ASP A N 1
ATOM 612 C CA . ASP A 1 77 ? 17.161 -3.192 -26.514 1.00 94.06 77 ASP A CA 1
ATOM 613 C C . ASP A 1 77 ? 16.358 -4.332 -27.157 1.00 94.06 77 ASP A C 1
ATOM 615 O O . ASP A 1 77 ? 16.864 -5.024 -28.039 1.00 94.06 77 ASP A O 1
ATOM 619 N N . GLU A 1 78 ? 15.102 -4.498 -26.742 1.00 93.62 78 GLU A N 1
ATOM 620 C CA . GLU A 1 78 ? 14.116 -5.399 -27.325 1.00 93.62 78 GLU A CA 1
ATOM 621 C C . GLU A 1 78 ? 13.053 -4.581 -28.074 1.00 93.62 78 GLU A C 1
ATOM 623 O O . GLU A 1 78 ? 12.601 -3.542 -27.596 1.00 93.62 78 GLU A O 1
ATOM 628 N N . GLU A 1 79 ? 12.628 -5.047 -29.253 1.00 88.75 79 GLU A N 1
ATOM 629 C CA . GLU A 1 79 ? 11.599 -4.363 -30.057 1.00 88.75 79 GLU A CA 1
ATOM 630 C C . GLU A 1 79 ? 10.219 -4.398 -29.373 1.00 88.75 79 GLU A C 1
ATOM 632 O O . GLU A 1 79 ? 9.469 -3.422 -29.409 1.00 88.75 79 GLU A O 1
ATOM 637 N N . TYR A 1 80 ? 9.914 -5.514 -28.702 1.00 90.62 80 TYR A N 1
ATOM 638 C CA . TYR A 1 80 ? 8.676 -5.753 -27.961 1.00 90.62 80 TYR A CA 1
ATOM 639 C C . TYR A 1 80 ? 8.996 -6.436 -26.622 1.00 90.62 80 TYR A C 1
ATOM 641 O O . TYR A 1 80 ? 8.824 -7.651 -26.510 1.00 90.62 80 TYR A O 1
ATOM 649 N N . PRO A 1 81 ? 9.503 -5.695 -25.618 1.00 92.56 81 PRO A N 1
ATOM 650 C CA . PRO A 1 81 ? 9.882 -6.287 -24.341 1.00 92.56 81 PRO A CA 1
ATOM 651 C C . PRO A 1 81 ? 8.651 -6.840 -23.618 1.00 92.56 81 PRO A C 1
ATOM 653 O O . PRO A 1 81 ? 7.725 -6.095 -23.282 1.00 92.56 81 PRO A O 1
ATOM 656 N N . GLU A 1 82 ? 8.654 -8.147 -23.364 1.00 95.19 82 GLU A N 1
ATOM 657 C CA . GLU A 1 82 ? 7.663 -8.809 -22.516 1.00 95.19 82 GLU A CA 1
ATOM 658 C C . GLU A 1 82 ? 8.110 -8.671 -21.060 1.00 95.19 82 GLU A C 1
ATOM 660 O O . GLU A 1 82 ? 9.008 -9.382 -20.601 1.00 95.19 82 GLU A O 1
ATOM 665 N N . LEU A 1 83 ? 7.538 -7.681 -20.372 1.00 96.00 83 LEU A N 1
ATOM 666 C CA . LEU A 1 83 ? 7.930 -7.312 -19.015 1.00 96.00 83 LEU A CA 1
ATOM 667 C C . LEU A 1 83 ? 7.640 -8.449 -18.031 1.00 96.00 83 LEU A C 1
ATOM 669 O O . LEU A 1 83 ? 6.574 -9.059 -18.069 1.00 96.00 83 LEU A O 1
ATOM 673 N N . MET A 1 84 ? 8.589 -8.676 -17.131 1.00 95.44 84 MET A N 1
ATOM 674 C CA . MET A 1 84 ? 8.480 -9.604 -16.014 1.00 95.44 84 MET A CA 1
ATOM 675 C C . MET A 1 84 ? 8.808 -8.843 -14.731 1.00 95.44 84 MET A C 1
ATOM 677 O O . MET A 1 84 ? 9.897 -8.277 -14.599 1.00 95.44 84 MET A O 1
ATOM 681 N N . PHE A 1 85 ? 7.872 -8.832 -13.791 1.00 96.06 85 PHE A N 1
ATOM 682 C CA . PHE A 1 85 ? 8.067 -8.308 -12.445 1.00 96.06 85 PHE A CA 1
ATOM 683 C C . PHE A 1 85 ? 8.590 -9.471 -11.607 1.00 96.06 85 PHE A C 1
ATOM 685 O O . PHE A 1 85 ? 7.862 -10.418 -11.339 1.00 96.06 85 PHE A O 1
ATOM 692 N N . GLN A 1 86 ? 9.890 -9.476 -11.318 1.00 94.50 86 GLN A N 1
ATOM 693 C CA . GLN A 1 86 ? 10.546 -10.643 -10.713 1.00 94.50 86 GLN A CA 1
ATOM 694 C C . GLN A 1 86 ? 10.544 -10.595 -9.188 1.00 94.50 86 GLN A C 1
ATOM 696 O O . GLN A 1 86 ? 10.709 -11.631 -8.548 1.00 94.50 86 GLN A O 1
ATOM 701 N N . ASP A 1 87 ? 10.433 -9.393 -8.626 1.00 95.00 87 ASP A N 1
ATOM 702 C CA . ASP A 1 87 ? 10.451 -9.167 -7.189 1.00 95.00 87 ASP A CA 1
ATOM 703 C C . ASP A 1 87 ? 9.749 -7.846 -6.843 1.00 95.00 87 ASP A C 1
ATOM 705 O O . ASP A 1 87 ? 9.521 -7.000 -7.720 1.00 95.00 87 ASP A O 1
ATOM 709 N N . PHE A 1 88 ? 9.418 -7.664 -5.567 1.00 93.94 88 PHE A N 1
ATOM 710 C CA . PHE A 1 88 ? 8.701 -6.500 -5.063 1.00 93.94 88 PHE A CA 1
ATOM 711 C C . PHE A 1 88 ? 9.152 -6.066 -3.666 1.00 93.94 88 PHE A C 1
ATOM 713 O O . PHE A 1 88 ? 9.680 -6.857 -2.887 1.00 93.94 88 PHE A O 1
ATOM 720 N N . GLN A 1 89 ? 8.936 -4.790 -3.339 1.00 91.31 89 GLN A N 1
ATOM 721 C CA . GLN A 1 89 ? 9.261 -4.218 -2.033 1.00 91.31 89 GLN A CA 1
ATOM 722 C C . GLN A 1 89 ? 8.212 -3.202 -1.586 1.00 91.31 89 GLN A C 1
ATOM 724 O O . GLN A 1 89 ? 7.713 -2.427 -2.397 1.00 91.31 89 GLN A O 1
ATOM 729 N N . ASN A 1 90 ? 7.968 -3.169 -0.271 1.00 87.88 90 ASN A N 1
ATOM 730 C CA . ASN A 1 90 ? 7.225 -2.121 0.440 1.00 87.88 90 ASN A CA 1
ATOM 731 C C . ASN A 1 90 ? 5.774 -1.906 -0.026 1.00 87.88 90 ASN A C 1
ATOM 733 O O . ASN A 1 90 ? 5.278 -0.786 -0.023 1.00 87.88 90 ASN A O 1
ATOM 737 N N . PHE A 1 91 ? 5.087 -2.982 -0.403 1.00 87.81 91 PHE A N 1
ATOM 738 C CA . PHE A 1 91 ? 3.632 -3.016 -0.541 1.00 87.81 91 PHE A CA 1
ATOM 739 C C . PHE A 1 91 ? 3.112 -4.437 -0.230 1.00 87.81 91 PHE A C 1
ATOM 741 O O . PHE A 1 91 ? 3.914 -5.381 -0.215 1.00 87.81 91 PHE A O 1
ATOM 748 N N . PRO A 1 92 ? 1.808 -4.611 0.059 1.00 85.88 92 PRO A N 1
ATOM 749 C CA . PRO A 1 92 ? 1.223 -5.906 0.406 1.00 85.88 92 PRO A CA 1
ATOM 750 C C . PRO A 1 92 ? 1.441 -6.975 -0.668 1.00 85.88 92 PRO A C 1
ATOM 752 O O . PRO A 1 92 ? 1.280 -6.731 -1.865 1.00 85.88 92 PRO A O 1
ATOM 755 N N . LYS A 1 93 ? 1.779 -8.193 -0.240 1.00 87.06 93 LYS A N 1
ATOM 756 C CA . LYS A 1 93 ? 2.085 -9.311 -1.146 1.00 87.06 93 LYS A CA 1
ATOM 757 C C . LYS A 1 93 ? 0.879 -9.707 -2.000 1.00 87.06 93 LYS A C 1
ATOM 759 O O . LYS A 1 93 ? 1.040 -10.224 -3.100 1.00 87.06 93 LYS A O 1
ATOM 764 N N . GLU A 1 94 ? -0.317 -9.474 -1.493 1.00 84.69 94 GLU A N 1
ATOM 765 C CA . GLU A 1 94 ? -1.600 -9.775 -2.115 1.00 84.69 94 GLU A CA 1
ATOM 766 C C . GLU A 1 94 ? -1.790 -8.983 -3.418 1.00 84.69 94 GLU A C 1
ATOM 768 O O . GLU A 1 94 ? -2.459 -9.462 -4.329 1.00 84.69 94 GLU A O 1
ATOM 773 N N . LEU A 1 95 ? -1.136 -7.819 -3.535 1.00 88.06 95 LEU A N 1
ATOM 774 C CA . LEU A 1 95 ? -1.145 -6.974 -4.734 1.00 88.06 95 LEU A CA 1
ATOM 775 C C . LEU A 1 95 ? -0.045 -7.339 -5.737 1.00 88.06 95 LEU A C 1
ATOM 777 O O . LEU A 1 95 ? -0.021 -6.829 -6.858 1.00 88.06 95 LEU A O 1
ATOM 781 N N . TYR A 1 96 ? 0.894 -8.205 -5.354 1.00 91.94 96 TYR A N 1
ATOM 782 C CA . TYR A 1 96 ? 1.993 -8.596 -6.224 1.00 91.94 96 TYR A CA 1
ATOM 783 C C . TYR A 1 96 ? 1.549 -9.622 -7.272 1.00 91.94 96 TYR A C 1
ATOM 785 O O . TYR A 1 96 ? 0.982 -10.672 -6.968 1.00 91.94 96 TYR A O 1
ATOM 793 N N . SER A 1 97 ? 1.910 -9.351 -8.524 1.00 93.38 97 SER A N 1
ATOM 794 C CA . SER A 1 97 ? 1.781 -10.272 -9.649 1.00 93.38 97 SER A CA 1
ATOM 795 C C . SER A 1 97 ? 3.021 -10.171 -10.529 1.00 93.38 97 SER A C 1
ATOM 797 O O . SER A 1 97 ? 3.524 -9.078 -10.760 1.00 93.38 97 SER A O 1
ATOM 799 N N . GLU A 1 98 ? 3.503 -11.293 -11.065 1.00 92.94 98 GLU A N 1
ATOM 800 C CA . GLU A 1 98 ? 4.724 -11.322 -11.889 1.00 92.94 98 GLU A CA 1
ATOM 801 C C . GLU A 1 98 ? 4.562 -10.652 -13.267 1.00 92.94 98 GLU A C 1
ATOM 803 O O . GLU A 1 98 ? 5.546 -10.399 -13.961 1.00 92.94 98 GLU A O 1
ATOM 808 N N . CYS A 1 99 ? 3.327 -10.387 -13.704 1.00 89.25 99 CYS A N 1
ATOM 809 C CA . CYS A 1 99 ? 3.047 -9.899 -15.060 1.00 89.25 99 CYS A CA 1
ATOM 810 C C . CYS A 1 99 ? 1.888 -8.891 -15.156 1.00 89.25 99 CYS A C 1
ATOM 812 O O . CYS A 1 99 ? 1.470 -8.537 -16.260 1.00 89.25 99 CYS A O 1
ATOM 814 N N . GLY A 1 100 ? 1.336 -8.425 -14.031 1.00 89.38 100 GLY A N 1
ATOM 815 C CA . GLY A 1 100 ? 0.113 -7.620 -14.034 1.00 89.38 100 GLY A CA 1
ATOM 816 C C . GLY A 1 100 ? -0.186 -6.940 -12.703 1.00 89.38 100 GLY A C 1
ATOM 817 O O . GLY A 1 100 ? 0.731 -6.649 -11.945 1.00 89.38 100 GLY A O 1
ATOM 818 N N . GLY A 1 101 ? -1.468 -6.650 -12.453 1.00 89.12 101 GLY A N 1
ATOM 819 C CA . GLY A 1 101 ? -1.927 -6.021 -11.203 1.00 89.12 101 GLY A CA 1
ATOM 820 C C . GLY A 1 101 ? -1.528 -4.552 -11.045 1.00 89.12 101 GLY A C 1
ATOM 821 O O . GLY A 1 101 ? -1.624 -3.997 -9.962 1.00 89.12 101 GLY A O 1
ATOM 822 N N . VAL A 1 102 ? -1.055 -3.902 -12.114 1.00 92.94 102 VAL A N 1
ATOM 823 C CA . VAL A 1 102 ? -0.506 -2.542 -12.009 1.00 92.94 102 VAL A CA 1
ATOM 824 C C . VAL A 1 102 ? -1.587 -1.506 -11.690 1.00 92.94 102 VAL A C 1
ATOM 826 O O . VAL A 1 102 ? -1.289 -0.544 -11.000 1.00 92.94 102 VAL A O 1
ATOM 829 N N . ASP A 1 103 ? -2.825 -1.682 -12.161 1.00 92.00 103 ASP A N 1
ATOM 830 C CA . ASP A 1 103 ? -3.921 -0.756 -11.824 1.00 92.00 103 ASP A CA 1
ATOM 831 C C . ASP A 1 103 ? -4.198 -0.767 -10.312 1.00 92.00 103 ASP A C 1
ATOM 833 O O . ASP A 1 103 ? -4.119 0.274 -9.668 1.00 92.00 103 ASP A O 1
ATOM 837 N N . ASP A 1 104 ? -4.385 -1.962 -9.751 1.00 90.56 104 ASP A N 1
ATOM 838 C CA . ASP A 1 104 ? -4.569 -2.219 -8.319 1.00 90.56 104 ASP A CA 1
ATOM 839 C C . ASP A 1 104 ? -3.413 -1.663 -7.470 1.00 90.56 104 ASP A C 1
ATOM 841 O O . ASP A 1 104 ? -3.627 -1.040 -6.427 1.00 90.56 104 ASP A O 1
ATOM 845 N N . LEU A 1 105 ? -2.172 -1.823 -7.946 1.00 91.94 105 LEU A N 1
ATOM 846 C CA . LEU A 1 105 ? -0.993 -1.244 -7.301 1.00 91.94 105 LEU A CA 1
ATOM 847 C C . LEU A 1 105 ? -1.044 0.286 -7.264 1.00 91.94 105 LEU A C 1
ATOM 849 O O . LEU A 1 105 ? -0.685 0.869 -6.245 1.00 91.94 105 LEU A O 1
ATOM 853 N N . TYR A 1 106 ? -1.486 0.944 -8.339 1.00 92.88 106 TYR A N 1
ATOM 854 C CA . TYR A 1 106 ? -1.601 2.405 -8.352 1.00 92.88 106 TYR A CA 1
ATOM 855 C C . TYR A 1 106 ? -2.757 2.910 -7.491 1.00 92.88 106 TYR A C 1
ATOM 857 O O . TYR A 1 106 ? -2.582 3.914 -6.810 1.00 92.88 106 TYR A O 1
ATOM 865 N N . THR A 1 107 ? -3.870 2.177 -7.403 1.00 90.12 107 THR A N 1
ATOM 866 C CA . THR A 1 107 ? -4.922 2.466 -6.414 1.00 90.12 107 THR A CA 1
ATOM 867 C C . THR A 1 107 ? -4.377 2.410 -4.984 1.00 90.12 107 THR A C 1
ATOM 869 O O . THR A 1 107 ? -4.653 3.299 -4.178 1.00 90.12 107 THR A O 1
ATOM 872 N N . TYR A 1 108 ? -3.542 1.415 -4.671 1.00 89.81 108 TYR A N 1
ATOM 873 C CA . TYR A 1 108 ? -2.869 1.341 -3.374 1.00 89.81 108 TYR A CA 1
ATOM 874 C C . TYR A 1 108 ? -1.879 2.493 -3.146 1.00 89.81 108 TYR A C 1
ATOM 876 O O . TYR A 1 108 ? -1.843 3.055 -2.054 1.00 89.81 108 TYR A O 1
ATOM 884 N N . ILE A 1 109 ? -1.086 2.865 -4.155 1.00 90.44 109 ILE A N 1
ATOM 885 C CA . ILE A 1 109 ? -0.111 3.963 -4.049 1.00 90.44 109 ILE A CA 1
ATOM 886 C C . ILE A 1 109 ? -0.807 5.303 -3.804 1.00 90.44 109 ILE A C 1
ATOM 888 O O . ILE A 1 109 ? -0.370 6.059 -2.942 1.00 90.44 109 ILE A O 1
ATOM 892 N N . GLU A 1 110 ? -1.906 5.578 -4.505 1.00 89.19 110 GLU A N 1
ATOM 893 C CA . GLU A 1 110 ? -2.706 6.786 -4.280 1.00 89.19 110 GLU A CA 1
ATOM 894 C C . GLU A 1 110 ? -3.216 6.849 -2.831 1.00 89.19 110 GLU A C 1
ATOM 896 O O . GLU A 1 110 ? -3.078 7.876 -2.161 1.00 89.19 110 GLU A O 1
ATOM 901 N N . ALA A 1 111 ? -3.732 5.730 -2.307 1.00 87.75 111 ALA A N 1
ATOM 902 C CA . ALA A 1 111 ? -4.158 5.648 -0.913 1.00 87.75 111 ALA A CA 1
ATOM 903 C C . ALA A 1 111 ? -2.982 5.853 0.054 1.00 87.75 111 ALA A C 1
ATOM 905 O O . ALA A 1 111 ? -3.103 6.619 1.011 1.00 87.75 111 ALA A O 1
ATOM 906 N N . LEU A 1 112 ? -1.833 5.229 -0.220 1.00 87.69 112 LEU A N 1
ATOM 907 C CA . LEU A 1 112 ? -0.607 5.356 0.568 1.00 87.69 112 LEU A CA 1
ATOM 908 C C . LEU A 1 112 ? -0.124 6.805 0.668 1.00 87.69 112 LEU A C 1
ATOM 910 O O . LEU A 1 112 ? 0.294 7.231 1.740 1.00 87.69 112 LEU A O 1
ATOM 914 N N . GLU A 1 113 ? -0.203 7.566 -0.421 1.00 85.69 113 GLU A N 1
ATOM 915 C CA . GLU A 1 113 ? 0.193 8.978 -0.452 1.00 85.69 113 GLU A CA 1
ATOM 916 C C . GLU A 1 113 ? -0.802 9.896 0.266 1.00 85.69 113 GLU A C 1
ATOM 918 O O . GLU A 1 113 ? -0.411 10.941 0.790 1.00 85.69 113 GLU A O 1
ATOM 923 N N . SER A 1 114 ? -2.077 9.506 0.313 1.00 82.56 114 SER A N 1
ATOM 924 C CA . SER A 1 114 ? -3.113 10.232 1.055 1.00 82.56 114 SER A CA 1
ATOM 925 C C . SER A 1 114 ? -3.159 9.894 2.548 1.00 82.56 114 SER A C 1
ATOM 927 O O . SER A 1 114 ? -3.701 10.671 3.334 1.00 82.56 114 SER A O 1
ATOM 929 N N . CYS A 1 115 ? -2.590 8.756 2.951 1.00 81.50 115 CYS A N 1
ATOM 930 C CA . CYS A 1 115 ? -2.697 8.243 4.308 1.00 81.50 115 CYS A CA 1
ATOM 931 C C . CYS A 1 115 ? -1.567 8.747 5.212 1.00 81.50 115 CYS A C 1
ATOM 933 O O . CYS A 1 115 ? -0.386 8.677 4.877 1.00 81.50 115 CYS A O 1
ATOM 935 N N . GLU A 1 116 ? -1.921 9.181 6.422 1.00 78.12 116 GLU A N 1
ATOM 936 C CA . GLU A 1 116 ? -0.937 9.594 7.430 1.00 78.12 116 GLU A CA 1
ATOM 937 C C . GLU A 1 116 ? -0.150 8.410 8.025 1.00 78.12 116 GLU A C 1
ATOM 939 O O . GLU A 1 116 ? 0.943 8.610 8.556 1.00 78.12 116 GLU A O 1
ATOM 944 N N . SER A 1 117 ? -0.687 7.184 7.952 1.00 82.81 117 SER A N 1
ATOM 945 C CA . SER A 1 117 ? -0.060 5.975 8.503 1.00 82.81 117 SER A CA 1
ATOM 946 C C . SER A 1 117 ? -0.086 4.810 7.500 1.00 82.81 117 SER A C 1
ATOM 948 O O . SER A 1 117 ? -1.058 4.051 7.449 1.00 82.81 117 SER A O 1
ATOM 950 N N . PRO A 1 118 ?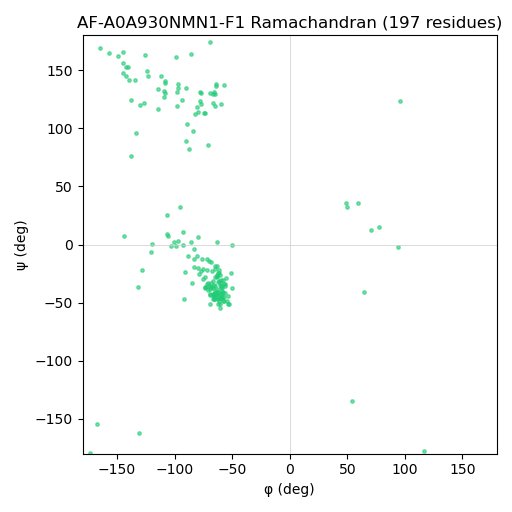 1.004 4.611 6.738 1.00 82.94 118 PRO A N 1
ATOM 951 C CA . PRO A 1 118 ? 1.199 3.461 5.850 1.00 82.94 118 PRO A CA 1
ATOM 952 C C . PRO A 1 118 ? 0.948 2.097 6.502 1.00 82.94 118 PRO A C 1
ATOM 954 O O . PRO A 1 118 ? 0.401 1.182 5.884 1.00 82.94 118 PRO A O 1
ATOM 957 N N . GLU A 1 119 ? 1.329 1.950 7.770 1.00 85.94 119 GLU A N 1
ATOM 958 C CA . GLU A 1 119 ? 1.164 0.713 8.531 1.00 85.94 119 GLU A CA 1
ATOM 959 C C . GLU A 1 119 ? -0.315 0.392 8.781 1.00 85.94 119 GLU A C 1
ATOM 961 O O . GLU A 1 119 ? -0.691 -0.782 8.804 1.00 85.94 119 GLU A O 1
ATOM 966 N N . ALA A 1 120 ? -1.163 1.418 8.911 1.00 89.69 120 ALA A N 1
ATOM 967 C CA . ALA A 1 120 ? -2.603 1.241 9.037 1.00 89.69 120 ALA A CA 1
ATOM 968 C C . ALA A 1 120 ? -3.222 0.727 7.729 1.00 89.69 120 ALA A C 1
ATOM 970 O O . ALA A 1 120 ? -4.087 -0.142 7.780 1.00 89.69 120 ALA A O 1
ATOM 971 N N . LEU A 1 121 ? -2.760 1.189 6.561 1.00 89.19 121 LEU A N 1
ATOM 972 C CA . LEU A 1 121 ? -3.223 0.662 5.269 1.00 89.19 121 LEU A CA 1
ATOM 973 C C . LEU A 1 121 ? -2.851 -0.809 5.079 1.00 89.19 121 LEU A C 1
ATOM 975 O O . LEU A 1 121 ? -3.674 -1.601 4.625 1.00 89.19 121 LEU A O 1
ATOM 979 N N . ALA A 1 122 ? -1.630 -1.196 5.455 1.00 86.44 122 ALA A N 1
ATOM 980 C CA . ALA A 1 122 ? -1.227 -2.600 5.418 1.00 86.44 122 ALA A CA 1
ATOM 981 C C . ALA A 1 122 ? -2.105 -3.454 6.352 1.00 86.44 122 ALA A C 1
ATOM 983 O O . ALA A 1 122 ? -2.629 -4.482 5.936 1.00 86.44 122 ALA A O 1
ATOM 984 N N . ALA A 1 123 ? -2.341 -2.990 7.585 1.00 90.62 123 ALA A N 1
ATOM 985 C CA . ALA A 1 123 ? -3.218 -3.670 8.538 1.00 90.62 123 ALA A CA 1
ATOM 986 C C . ALA A 1 123 ? -4.693 -3.711 8.094 1.00 90.62 123 ALA A C 1
ATOM 988 O O . ALA A 1 123 ? -5.421 -4.627 8.470 1.00 90.62 123 ALA A O 1
ATOM 989 N N . PHE A 1 124 ? -5.148 -2.734 7.309 1.00 92.19 124 PHE A N 1
ATOM 990 C CA . PHE A 1 124 ? -6.485 -2.735 6.721 1.00 92.19 124 PHE A CA 1
ATOM 991 C C . PHE A 1 124 ? -6.637 -3.874 5.706 1.00 92.19 124 PHE A C 1
ATOM 993 O O . PHE A 1 124 ? -7.596 -4.639 5.787 1.00 92.19 124 PHE A O 1
ATOM 1000 N N . LEU A 1 125 ? -5.657 -4.036 4.813 1.00 90.00 125 LEU A N 1
ATOM 1001 C CA . LEU A 1 125 ? -5.652 -5.073 3.772 1.00 90.00 125 LEU A CA 1
ATOM 1002 C C . LEU A 1 125 ? -5.415 -6.498 4.310 1.00 90.00 125 LEU A C 1
ATOM 1004 O O . LEU A 1 125 ? -5.688 -7.468 3.610 1.00 90.00 125 LEU A O 1
ATOM 1008 N N . ASP A 1 126 ? -4.989 -6.647 5.570 1.00 89.94 126 ASP A N 1
ATOM 1009 C CA . ASP A 1 126 ? -4.971 -7.946 6.264 1.00 89.94 126 ASP A CA 1
ATOM 1010 C C . ASP A 1 126 ? -6.395 -8.486 6.548 1.00 89.94 126 ASP A C 1
ATOM 1012 O O . ASP A 1 126 ? -6.557 -9.663 6.889 1.00 89.94 126 ASP A O 1
ATOM 1016 N N . TYR A 1 127 ? -7.435 -7.646 6.450 1.00 91.75 127 TYR A N 1
ATOM 1017 C CA . TYR A 1 127 ? -8.825 -8.021 6.752 1.00 91.75 127 TYR A CA 1
ATOM 1018 C C . TYR A 1 127 ? -9.846 -7.617 5.693 1.00 91.75 127 TYR A C 1
ATOM 1020 O O . TYR A 1 127 ? -10.805 -8.360 5.481 1.00 91.75 127 TYR A O 1
ATOM 1028 N N . PHE A 1 128 ? -9.667 -6.460 5.064 1.00 91.38 128 PHE A N 1
ATOM 1029 C CA . PHE A 1 128 ? -10.516 -5.957 3.988 1.00 91.38 128 PHE A CA 1
ATOM 1030 C C . PHE A 1 128 ? -9.892 -6.237 2.622 1.00 91.38 128 PHE A C 1
ATOM 1032 O O . PHE A 1 128 ? -8.690 -6.485 2.512 1.00 91.38 128 PHE A O 1
ATOM 1039 N N . GLU A 1 129 ? -10.711 -6.193 1.575 1.00 89.50 129 GLU A N 1
ATOM 1040 C CA . GLU A 1 129 ? -10.235 -6.359 0.204 1.00 89.50 129 GLU A CA 1
ATOM 1041 C C . GLU A 1 129 ? -9.764 -5.016 -0.372 1.00 89.50 129 GLU A C 1
ATOM 1043 O O . GLU A 1 129 ? -10.075 -3.944 0.150 1.00 89.50 129 GLU A O 1
ATOM 1048 N N . LEU A 1 130 ? -9.004 -5.054 -1.471 1.00 85.19 130 LEU A N 1
ATOM 1049 C CA . LEU A 1 130 ? -8.554 -3.829 -2.139 1.00 85.19 130 LEU A CA 1
ATOM 1050 C C . LEU A 1 130 ? -9.733 -2.966 -2.616 1.00 85.19 130 LEU A C 1
ATOM 1052 O O . LEU A 1 130 ? -9.651 -1.741 -2.579 1.00 85.19 130 LEU A O 1
ATOM 1056 N N . ASP A 1 131 ? -10.840 -3.594 -3.011 1.00 86.25 131 ASP A N 1
ATOM 1057 C CA . ASP A 1 131 ? -12.062 -2.896 -3.419 1.00 86.25 131 ASP A CA 1
ATOM 1058 C C . ASP A 1 131 ? -12.642 -2.029 -2.280 1.00 86.25 131 ASP A C 1
ATOM 1060 O O . ASP A 1 131 ? -13.260 -0.993 -2.539 1.00 86.25 131 ASP A O 1
ATOM 1064 N N . ASP A 1 132 ? -12.372 -2.389 -1.020 1.00 89.38 132 ASP A N 1
ATOM 1065 C CA . ASP A 1 132 ? -12.802 -1.645 0.168 1.00 89.38 132 ASP A CA 1
ATOM 1066 C C . ASP A 1 132 ? -11.856 -0.477 0.513 1.00 89.38 132 ASP A C 1
ATOM 1068 O O . ASP A 1 132 ? -12.120 0.276 1.451 1.00 89.38 132 ASP A O 1
ATOM 1072 N N . LEU A 1 133 ? -10.743 -0.290 -0.210 1.00 87.38 133 LEU A N 1
ATOM 1073 C CA . LEU A 1 133 ? -9.725 0.715 0.127 1.00 87.38 133 LEU A CA 1
ATOM 1074 C C . LEU A 1 133 ? -10.281 2.145 0.108 1.00 87.38 133 LEU A C 1
ATOM 1076 O O . LEU A 1 133 ? -9.860 2.985 0.900 1.00 87.38 133 LEU A O 1
ATOM 1080 N N . CYS A 1 134 ? -11.271 2.412 -0.749 1.00 85.12 134 CYS A N 1
ATOM 1081 C CA . CYS A 1 134 ? -11.968 3.699 -0.787 1.00 85.12 134 CYS A CA 1
ATOM 1082 C C . CYS A 1 134 ? -12.729 4.027 0.512 1.00 85.12 134 CYS A C 1
ATOM 1084 O O . CYS A 1 134 ? -13.042 5.188 0.760 1.00 85.12 134 CYS A O 1
ATOM 1086 N N . GLU A 1 135 ? -12.994 3.023 1.349 1.00 89.75 135 GLU A N 1
ATOM 1087 C CA . GLU A 1 135 ? -13.680 3.142 2.634 1.00 89.75 135 GLU A CA 1
ATOM 1088 C C . GLU A 1 135 ? -12.702 3.230 3.820 1.00 89.75 135 GLU A C 1
ATOM 1090 O O . GLU A 1 135 ? -13.133 3.269 4.977 1.00 89.75 135 GLU A O 1
ATOM 1095 N N . PHE A 1 136 ? -11.387 3.245 3.564 1.00 90.94 136 PHE A N 1
ATOM 1096 C CA . PHE A 1 136 ? -10.353 3.217 4.601 1.00 90.94 136 PHE A CA 1
ATOM 1097 C C . PHE A 1 136 ? -10.551 4.320 5.649 1.00 90.94 136 PHE A C 1
ATOM 1099 O O . PHE A 1 136 ? -10.622 4.017 6.842 1.00 90.94 136 PHE A O 1
ATOM 1106 N N . ASP A 1 137 ? -10.711 5.574 5.220 1.00 89.31 137 ASP A N 1
ATOM 1107 C CA . ASP A 1 137 ? -10.847 6.724 6.125 1.00 89.31 137 ASP A CA 1
ATOM 1108 C C . ASP A 1 137 ? -12.108 6.630 6.998 1.00 89.31 137 ASP A C 1
ATOM 1110 O O . ASP A 1 137 ? -12.085 6.936 8.195 1.00 89.31 137 ASP A O 1
ATOM 1114 N N . ASP A 1 138 ? -13.209 6.137 6.429 1.00 91.62 138 ASP A N 1
ATOM 1115 C CA . ASP A 1 138 ? -14.470 5.955 7.148 1.00 91.62 138 ASP A CA 1
ATOM 1116 C C . ASP A 1 138 ? -14.386 4.804 8.159 1.00 91.62 138 ASP A C 1
ATOM 1118 O O . ASP A 1 138 ? -15.001 4.845 9.238 1.00 91.62 138 ASP A O 1
ATOM 1122 N N . ARG A 1 139 ? -13.603 3.767 7.846 1.00 94.25 139 ARG A N 1
ATOM 1123 C CA . ARG A 1 139 ? -13.435 2.577 8.689 1.00 94.25 139 ARG A CA 1
ATOM 1124 C C . ARG A 1 139 ? -12.372 2.762 9.757 1.00 94.25 139 ARG A C 1
ATOM 1126 O O . ARG A 1 139 ? -12.557 2.235 10.856 1.00 94.25 139 ARG A O 1
ATOM 1133 N N . PHE A 1 140 ? -11.314 3.519 9.498 1.00 94.62 140 PHE A N 1
ATOM 1134 C CA . PHE A 1 140 ? -10.214 3.717 10.434 1.00 94.62 140 PHE A CA 1
ATOM 1135 C C . PHE A 1 140 ? -10.680 4.447 11.703 1.00 94.62 140 PHE A C 1
ATOM 1137 O O . PHE A 1 140 ? -11.494 5.378 11.666 1.00 94.62 140 PHE A O 1
ATOM 1144 N N . LYS A 1 141 ? -10.230 3.967 12.869 1.00 94.94 141 LYS A N 1
ATOM 1145 C CA . LYS A 1 141 ? -10.540 4.565 14.182 1.00 94.94 141 LYS A CA 1
ATOM 1146 C C . LYS A 1 141 ? -9.307 5.002 14.960 1.00 94.94 141 LYS A C 1
ATOM 1148 O O . LYS A 1 141 ? -9.468 5.641 15.993 1.00 94.94 141 LYS A O 1
ATOM 1153 N N . GLY A 1 142 ? -8.111 4.693 14.468 1.00 94.25 142 GLY A N 1
ATOM 1154 C CA . GLY A 1 142 ? -6.851 5.075 15.092 1.00 94.25 142 GLY A CA 1
ATOM 1155 C C . GLY A 1 142 ? -6.010 3.889 15.558 1.00 94.25 142 GLY A C 1
ATOM 1156 O O . GLY A 1 142 ? -6.358 2.721 15.360 1.00 94.25 142 GLY A O 1
ATOM 1157 N N . SER A 1 143 ? -4.881 4.227 16.177 1.00 95.56 143 SER A N 1
ATOM 1158 C CA . SER A 1 143 ? -3.926 3.291 16.770 1.00 95.56 143 SER A CA 1
ATOM 1159 C C . SER A 1 143 ? -4.171 3.159 18.271 1.00 95.56 143 SER A C 1
ATOM 1161 O O . SER A 1 143 ? -4.286 4.164 18.968 1.00 95.56 143 SER A O 1
ATOM 1163 N N . PHE A 1 144 ? -4.175 1.928 18.778 1.00 96.69 144 PHE A N 1
ATOM 1164 C CA . PHE A 1 144 ? -4.421 1.600 20.182 1.00 96.69 144 PHE A CA 1
ATOM 1165 C C . PHE A 1 144 ? -3.489 0.480 20.646 1.00 96.69 144 PHE A C 1
ATOM 1167 O O . PHE A 1 144 ? -3.076 -0.376 19.865 1.00 96.69 144 PHE A O 1
ATOM 1174 N N . ASN A 1 145 ? -3.177 0.440 21.941 1.00 96.81 145 ASN A N 1
ATOM 1175 C CA . ASN A 1 145 ? -2.311 -0.610 22.493 1.00 96.81 145 ASN A CA 1
ATOM 1176 C C . ASN A 1 145 ? -3.045 -1.948 22.669 1.00 96.81 145 ASN A C 1
ATOM 1178 O O . ASN A 1 145 ? -2.412 -2.997 22.775 1.00 96.81 145 ASN A O 1
ATOM 1182 N N . SER A 1 146 ? -4.378 -1.913 22.765 1.00 97.50 146 SER A N 1
ATOM 1183 C CA . SER A 1 146 ? -5.231 -3.096 22.899 1.00 97.50 146 SER A CA 1
ATOM 1184 C C . SER A 1 146 ? -6.698 -2.771 22.604 1.00 97.50 146 SER A C 1
ATOM 1186 O O . SER A 1 146 ? -7.102 -1.610 22.593 1.00 97.50 146 SER A O 1
ATOM 1188 N N . GLU A 1 147 ? -7.525 -3.808 22.475 1.00 97.81 147 GLU A N 1
ATOM 1189 C CA . GLU A 1 147 ? -8.988 -3.673 22.415 1.00 97.81 147 GLU A CA 1
ATOM 1190 C C . GLU A 1 147 ? -9.570 -2.928 23.629 1.00 97.81 147 GLU A C 1
ATOM 1192 O O . GLU A 1 147 ? -10.527 -2.163 23.511 1.00 97.81 147 GLU A O 1
ATOM 1197 N N . VAL A 1 148 ? -8.983 -3.137 24.811 1.00 97.81 148 VAL A N 1
ATOM 1198 C CA . VAL A 1 148 ? -9.424 -2.491 26.053 1.00 97.81 148 VAL A CA 1
ATOM 1199 C C . VAL A 1 148 ? -9.085 -1.002 26.038 1.00 97.81 148 VAL A C 1
ATOM 1201 O O . VAL A 1 148 ? -9.911 -0.195 26.448 1.00 97.81 148 VAL A O 1
ATOM 1204 N N . ASP A 1 149 ? -7.913 -0.638 25.514 1.00 97.88 149 ASP A N 1
ATOM 1205 C CA . ASP A 1 149 ? -7.482 0.756 25.323 1.00 97.88 149 ASP A CA 1
ATOM 1206 C C . ASP A 1 149 ? -8.469 1.517 24.420 1.00 97.88 149 ASP A C 1
ATOM 1208 O O . ASP A 1 149 ? -8.968 2.579 24.789 1.00 97.88 149 ASP A O 1
ATOM 1212 N N . PHE A 1 150 ? -8.879 0.900 23.304 1.00 97.44 150 PHE A N 1
ATOM 1213 C CA . PHE A 1 150 ? -9.949 1.434 22.456 1.00 97.44 150 PHE A CA 1
ATOM 1214 C C . PHE A 1 150 ? -11.278 1.584 23.206 1.00 97.44 150 PHE A C 1
ATOM 1216 O O . PHE A 1 150 ? -11.968 2.588 23.051 1.00 97.44 150 PHE A O 1
ATOM 1223 N N . ALA A 1 151 ? -11.663 0.607 24.032 1.00 97.19 151 ALA A N 1
ATOM 1224 C CA . ALA A 1 151 ? -12.906 0.692 24.794 1.00 97.19 151 ALA A CA 1
ATOM 1225 C C . ALA A 1 151 ? -12.891 1.833 25.826 1.00 97.19 151 ALA A C 1
ATOM 1227 O O . ALA A 1 151 ? -13.931 2.459 26.036 1.00 97.19 151 ALA A O 1
ATOM 1228 N N . TYR A 1 152 ? -11.740 2.118 26.447 1.00 95.56 152 TYR A N 1
ATOM 1229 C CA . TYR A 1 152 ? -11.565 3.289 27.311 1.00 95.56 152 TYR A CA 1
ATOM 1230 C C . TYR A 1 152 ? -11.791 4.585 26.532 1.00 95.56 152 TYR A C 1
ATOM 1232 O O . TYR A 1 152 ? -12.663 5.368 26.910 1.00 95.56 152 TYR A O 1
ATOM 1240 N N . ASP A 1 153 ? -11.066 4.767 25.427 1.00 96.12 153 ASP A N 1
ATOM 1241 C CA . ASP A 1 153 ? -11.188 5.946 24.564 1.00 96.12 153 ASP A CA 1
ATOM 1242 C C . ASP A 1 153 ? -12.627 6.130 24.051 1.00 96.12 153 ASP A C 1
ATOM 1244 O O . ASP A 1 153 ? -13.208 7.210 24.153 1.00 96.12 153 ASP A O 1
ATOM 1248 N N . TYR A 1 154 ? -13.261 5.046 23.597 1.00 95.19 154 TYR A N 1
ATOM 1249 C CA . TYR A 1 154 ? -14.629 5.062 23.086 1.00 95.19 154 TYR A CA 1
ATOM 1250 C C . TYR A 1 154 ? -15.657 5.499 24.139 1.00 95.19 154 TYR A C 1
ATOM 1252 O O . TYR A 1 154 ? -16.613 6.212 23.821 1.00 95.19 154 TYR A O 1
ATOM 1260 N N . VAL A 1 155 ? -15.501 5.039 25.385 1.00 94.75 155 VAL A N 1
ATOM 1261 C CA . VAL A 1 155 ? -16.382 5.400 26.506 1.00 94.75 155 VAL A CA 1
ATOM 1262 C C . VAL A 1 155 ? -16.192 6.858 26.905 1.00 94.75 155 VAL A C 1
ATOM 1264 O O . VAL A 1 155 ? -17.193 7.547 27.123 1.00 94.75 155 VAL A O 1
ATOM 1267 N N . ASP A 1 156 ? -14.941 7.314 26.984 1.00 92.25 156 ASP A N 1
ATOM 1268 C CA . ASP A 1 156 ? -14.585 8.667 27.414 1.00 92.25 156 ASP A CA 1
ATOM 1269 C C . ASP A 1 156 ? -15.013 9.710 26.371 1.00 92.25 156 ASP A C 1
ATOM 1271 O O . ASP A 1 156 ? -15.800 10.607 26.677 1.00 92.25 156 ASP A O 1
ATOM 1275 N N . ASN A 1 157 ? -14.648 9.510 25.098 1.00 92.25 157 ASN A N 1
ATOM 1276 C CA . ASN A 1 157 ? -14.983 10.423 23.997 1.00 92.25 157 ASN A CA 1
ATOM 1277 C C . ASN A 1 157 ? -16.493 10.561 23.744 1.00 92.25 157 ASN A C 1
ATOM 1279 O O . ASN A 1 157 ? -16.948 11.564 23.191 1.00 92.25 157 ASN A O 1
ATOM 1283 N N . ARG A 1 158 ? -17.294 9.558 24.125 1.00 91.62 158 ARG A N 1
ATOM 1284 C CA . ARG A 1 158 ? -18.765 9.588 24.010 1.00 91.62 158 ARG A CA 1
ATOM 1285 C C . ARG A 1 158 ? -19.471 9.904 25.325 1.00 91.62 158 ARG A C 1
ATOM 1287 O O . ARG A 1 158 ? -20.701 9.886 25.362 1.00 91.62 158 ARG A O 1
ATOM 1294 N N . GLU A 1 159 ? -18.714 10.161 26.388 1.00 90.81 159 GLU A N 1
ATOM 1295 C CA . GLU A 1 159 ? -19.207 10.418 27.740 1.00 90.81 159 GLU A CA 1
ATOM 1296 C C . GLU A 1 159 ? -20.238 9.377 28.232 1.00 90.81 159 GLU A C 1
ATOM 1298 O O . GLU A 1 159 ? -21.195 9.721 28.933 1.00 90.81 159 GLU A O 1
ATOM 1303 N N . LEU A 1 160 ? -20.085 8.093 27.869 1.00 92.69 160 LEU A N 1
ATOM 1304 C CA . LEU A 1 160 ? -21.126 7.070 28.099 1.00 92.69 160 LEU A CA 1
ATOM 1305 C C . LEU A 1 160 ? -21.454 6.858 29.583 1.00 92.69 160 LEU A C 1
ATOM 1307 O O . LEU A 1 160 ? -22.545 6.399 29.919 1.00 92.69 160 LEU A O 1
ATOM 1311 N N . LEU A 1 161 ? -20.512 7.182 30.469 1.00 92.81 161 LEU A N 1
ATOM 1312 C CA . LEU A 1 161 ? -20.630 6.983 31.913 1.00 92.81 161 LEU A CA 1
ATOM 1313 C C . LEU A 1 161 ? -20.844 8.283 32.699 1.00 92.81 161 LEU A C 1
ATOM 1315 O O . LEU A 1 161 ? -20.817 8.243 33.929 1.00 92.81 161 LEU A O 1
ATOM 1319 N N . LYS A 1 162 ? -21.085 9.428 32.044 1.00 92.38 162 LYS A N 1
ATOM 1320 C CA . LYS A 1 162 ? -21.181 10.728 32.740 1.00 92.38 162 LYS A CA 1
ATOM 1321 C C . LYS A 1 162 ? -22.246 10.779 33.835 1.00 92.38 162 LYS A C 1
ATOM 1323 O O . LYS A 1 162 ? -22.038 11.406 34.8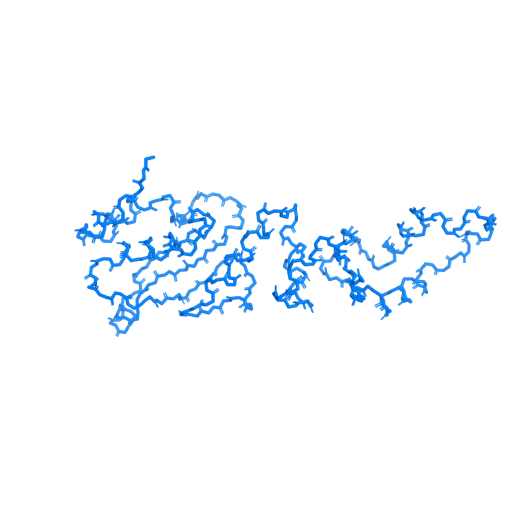70 1.00 92.38 162 LYS A O 1
ATOM 1328 N N . ASP A 1 163 ? -23.351 10.065 33.633 1.00 93.50 163 ASP A N 1
ATOM 1329 C CA . ASP A 1 163 ? -24.481 10.025 34.565 1.00 93.50 163 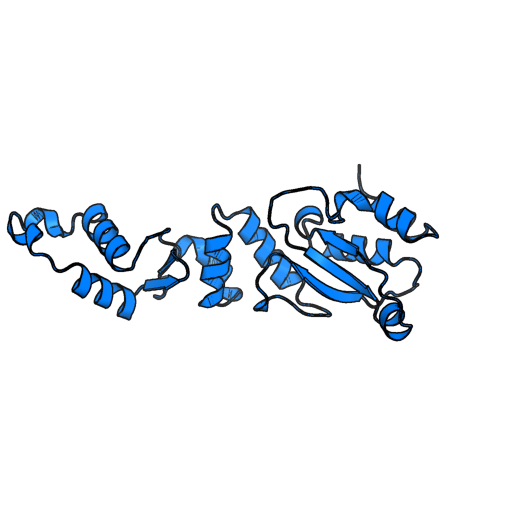ASP A CA 1
ATOM 1330 C C . ASP A 1 163 ? -24.387 8.857 35.566 1.00 93.50 163 ASP A C 1
ATOM 1332 O O . ASP A 1 163 ? -25.255 8.697 36.424 1.00 93.50 163 ASP A O 1
ATOM 1336 N N . ALA A 1 164 ? -23.339 8.028 35.485 1.00 90.38 164 ALA A N 1
ATOM 1337 C CA . ALA A 1 164 ? -23.175 6.844 36.332 1.00 90.38 164 ALA A CA 1
ATOM 1338 C C . ALA A 1 164 ? -22.568 7.153 37.716 1.00 90.38 164 ALA A C 1
ATOM 1340 O O . ALA A 1 164 ? -22.605 6.300 38.607 1.00 90.38 164 ALA A O 1
ATOM 1341 N N . GLY A 1 165 ? -22.023 8.357 37.926 1.00 92.31 165 GLY A N 1
ATOM 1342 C CA . GLY A 1 165 ? -21.416 8.761 39.199 1.00 92.31 165 GLY A CA 1
ATOM 1343 C C . GLY A 1 165 ? -20.333 7.781 39.670 1.00 92.31 165 GLY A C 1
ATOM 1344 O O . GLY A 1 165 ? -19.514 7.318 38.881 1.00 92.31 165 GLY A O 1
ATOM 1345 N N . GLU A 1 166 ? -20.345 7.417 40.956 1.00 92.88 166 GLU A N 1
ATOM 1346 C CA . GLU A 1 166 ? -19.369 6.480 41.543 1.00 92.88 166 GLU A CA 1
ATOM 1347 C C . GLU A 1 166 ? -19.409 5.073 40.915 1.00 92.88 166 GLU A C 1
ATOM 1349 O O . GLU A 1 166 ? -18.413 4.351 40.968 1.00 92.88 166 GLU A O 1
ATOM 1354 N N . LEU A 1 167 ? -20.522 4.679 40.274 1.00 93.19 167 LEU A N 1
ATOM 1355 C CA . LEU A 1 167 ? -20.626 3.378 39.602 1.00 93.19 167 LEU A CA 1
ATOM 1356 C C . LEU A 1 167 ? -19.719 3.281 38.369 1.00 93.19 167 LEU A C 1
ATOM 1358 O O . LEU A 1 167 ? -19.338 2.172 37.998 1.00 93.19 167 LEU A O 1
ATOM 1362 N N . ALA A 1 168 ? -19.326 4.412 37.769 1.00 92.38 168 ALA A N 1
ATOM 1363 C CA . ALA A 1 168 ? -18.402 4.437 36.634 1.00 92.38 168 ALA A CA 1
ATOM 1364 C C . ALA A 1 168 ? -17.052 3.770 36.963 1.00 92.38 168 ALA A C 1
ATOM 1366 O O . ALA A 1 168 ? -16.446 3.146 36.095 1.00 92.38 168 ALA A O 1
ATOM 1367 N N . LEU A 1 169 ? -16.619 3.824 38.232 1.00 90.88 169 LEU A N 1
ATOM 1368 C CA . LEU A 1 169 ? -15.380 3.196 38.715 1.00 90.88 169 LEU A CA 1
ATOM 1369 C C . LEU A 1 169 ? -15.403 1.661 38.638 1.00 90.88 169 LEU A C 1
ATOM 1371 O O . LEU A 1 169 ? -14.352 1.028 38.695 1.00 90.88 169 LEU A O 1
ATOM 1375 N N . TYR A 1 170 ? -16.591 1.065 38.526 1.00 94.69 170 TYR A N 1
ATOM 1376 C CA . TYR A 1 170 ? -16.795 -0.382 38.462 1.00 94.69 170 TYR A CA 1
ATOM 1377 C C . TYR A 1 170 ? -17.145 -0.867 37.051 1.00 94.69 170 TYR A C 1
ATOM 1379 O O . TYR A 1 170 ? -17.506 -2.034 36.875 1.00 94.69 170 TYR A O 1
ATOM 1387 N N . PHE A 1 171 ? -17.072 0.006 36.041 1.00 96.12 171 PHE A N 1
ATOM 1388 C CA . PHE A 1 171 ? -17.342 -0.383 34.664 1.00 96.12 171 PHE A CA 1
ATOM 1389 C C . PHE A 1 171 ? -16.302 -1.393 34.166 1.00 96.12 171 PHE A C 1
ATOM 1391 O O . PHE A 1 171 ? -15.095 -1.191 34.291 1.00 96.12 171 PHE A O 1
ATOM 1398 N N . ASN A 1 172 ? -16.778 -2.501 33.597 1.00 97.19 172 ASN A N 1
ATOM 1399 C CA . ASN A 1 172 ? -15.920 -3.571 33.107 1.00 97.19 172 ASN A CA 1
ATOM 1400 C C . ASN A 1 172 ? -15.545 -3.325 31.637 1.00 97.19 172 ASN A C 1
ATOM 1402 O O . ASN A 1 172 ? -16.230 -3.791 30.724 1.00 97.19 172 ASN A O 1
ATOM 1406 N N . TYR A 1 173 ? -14.443 -2.602 31.428 1.00 96.56 173 TYR A N 1
ATOM 1407 C CA . TYR A 1 173 ? -13.923 -2.285 30.096 1.00 96.56 173 TYR A CA 1
ATOM 1408 C C . TYR A 1 173 ? -13.518 -3.528 29.297 1.00 96.56 173 TYR A C 1
ATOM 1410 O O . TYR A 1 173 ? -13.708 -3.539 28.088 1.00 96.56 173 TYR A O 1
ATOM 1418 N N . GLU A 1 174 ? -13.039 -4.598 29.940 1.00 97.25 174 GLU A N 1
ATOM 1419 C CA . GLU A 1 174 ? -12.682 -5.845 29.246 1.00 97.25 174 GLU A CA 1
ATOM 1420 C C . GLU A 1 174 ? -13.910 -6.521 28.623 1.00 97.25 174 GLU A C 1
ATOM 1422 O O . GLU A 1 174 ? -13.893 -6.930 27.462 1.00 97.25 174 GLU A O 1
ATOM 1427 N N . ALA A 1 175 ? -15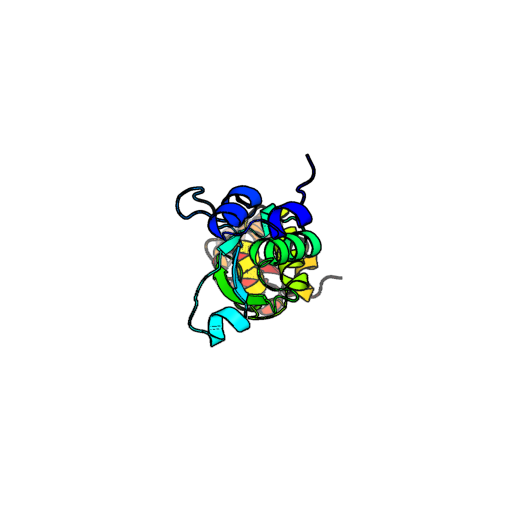.003 -6.618 29.387 1.00 97.00 175 ALA A N 1
ATOM 1428 C CA . ALA A 1 175 ? -16.249 -7.192 28.891 1.00 97.00 175 ALA A CA 1
ATOM 1429 C C . ALA A 1 175 ? -16.850 -6.338 27.768 1.00 97.00 175 ALA A C 1
ATOM 1431 O O . ALA A 1 175 ? -17.331 -6.885 26.778 1.00 97.00 175 ALA A O 1
ATOM 1432 N N . TYR A 1 176 ? -16.790 -5.012 27.909 1.00 96.44 176 TYR A N 1
ATOM 1433 C CA . TYR A 1 176 ? -17.310 -4.094 26.904 1.00 96.44 176 TYR A CA 1
ATOM 1434 C C . TYR A 1 176 ? -16.475 -4.094 25.618 1.00 96.44 176 TYR A C 1
ATOM 1436 O O . TYR A 1 176 ? -17.043 -4.162 24.530 1.00 96.44 176 TYR A O 1
ATOM 1444 N N . ALA A 1 177 ? -15.143 -4.098 25.731 1.00 97.25 177 ALA A N 1
ATOM 1445 C CA . ALA A 1 177 ? -14.232 -4.248 24.598 1.00 97.25 177 ALA A CA 1
ATOM 1446 C C . ALA A 1 177 ? -14.574 -5.505 23.796 1.00 97.25 177 ALA A C 1
ATOM 1448 O O . ALA A 1 177 ? -14.834 -5.426 22.597 1.00 97.25 177 ALA A O 1
ATOM 1449 N N . ARG A 1 178 ? -14.702 -6.652 24.472 1.00 96.69 178 ARG A N 1
ATOM 1450 C CA . ARG A 1 178 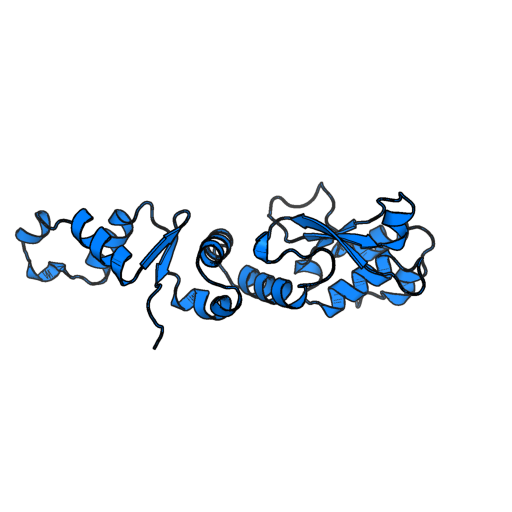? -15.078 -7.910 23.822 1.00 96.69 178 ARG A CA 1
ATOM 1451 C C . ARG A 1 178 ? -16.368 -7.777 23.003 1.00 96.69 178 ARG A C 1
ATOM 1453 O O . ARG A 1 178 ? -16.419 -8.245 21.869 1.00 96.69 178 ARG A O 1
ATOM 1460 N N . ASP A 1 179 ? -17.394 -7.124 23.543 1.00 96.31 179 ASP A N 1
ATOM 1461 C CA . ASP A 1 179 ? -18.660 -6.933 22.828 1.00 96.31 179 ASP A CA 1
ATOM 1462 C C . ASP A 1 179 ? -18.510 -5.970 21.631 1.00 96.31 179 ASP A C 1
ATOM 1464 O O . ASP A 1 179 ? -19.112 -6.200 20.577 1.00 96.31 179 ASP A O 1
ATOM 1468 N N . LEU A 1 180 ? -17.679 -4.926 21.740 1.00 95.56 180 LEU A N 1
ATOM 1469 C CA . LEU A 1 180 ? -17.370 -4.012 20.632 1.00 95.56 180 LEU A CA 1
ATOM 1470 C C . LEU A 1 180 ? -16.692 -4.743 19.459 1.00 95.56 180 LEU A C 1
ATOM 1472 O O . LEU A 1 180 ? -17.139 -4.600 18.316 1.00 95.56 180 LEU A O 1
ATOM 1476 N N . PHE A 1 181 ? -15.663 -5.552 19.722 1.00 96.38 181 PHE A N 1
ATOM 1477 C CA . PHE A 1 181 ? -14.885 -6.245 18.681 1.00 96.38 181 PHE A CA 1
ATOM 1478 C C . PHE A 1 181 ? -15.579 -7.498 18.125 1.00 96.38 181 PHE A C 1
ATOM 1480 O O . PHE A 1 181 ? -15.402 -7.854 16.957 1.00 96.38 181 PHE A O 1
ATOM 1487 N N . ILE A 1 182 ? -16.469 -8.137 18.893 1.00 94.25 182 ILE A N 1
ATOM 1488 C CA . ILE A 1 182 ? -17.337 -9.190 18.344 1.00 94.25 182 ILE A CA 1
ATOM 1489 C C . ILE A 1 182 ? -18.253 -8.609 17.264 1.00 94.25 182 ILE A C 1
ATOM 1491 O O . ILE A 1 182 ? -18.348 -9.174 16.172 1.00 94.25 182 ILE A O 1
ATOM 1495 N N . ASN A 1 183 ? -18.884 -7.467 17.538 1.00 88.88 183 ASN A N 1
ATOM 1496 C CA . ASN A 1 183 ? -19.971 -6.968 16.702 1.00 88.88 183 ASN A CA 1
ATOM 1497 C C . ASN A 1 183 ? -19.506 -6.016 15.593 1.00 88.88 183 ASN A C 1
ATOM 1499 O O . ASN A 1 183 ? -19.917 -6.176 14.449 1.00 88.88 183 ASN A O 1
ATOM 1503 N N . ASN A 1 184 ? -18.653 -5.040 15.913 1.00 93.75 184 ASN A N 1
ATOM 1504 C CA . ASN A 1 184 ? -18.531 -3.823 15.101 1.00 93.75 184 ASN A CA 1
ATOM 1505 C C . ASN A 1 184 ? -17.101 -3.467 14.693 1.00 93.75 184 ASN A C 1
ATOM 1507 O O . ASN A 1 184 ? -16.923 -2.747 13.713 1.00 93.75 184 ASN A O 1
ATOM 1511 N N . TYR A 1 185 ? -16.094 -3.955 15.416 1.00 97.00 185 TYR A N 1
ATOM 1512 C CA . TYR A 1 185 ? -14.700 -3.564 15.205 1.00 97.00 185 TYR A CA 1
ATOM 1513 C C . TYR A 1 185 ? -13.781 -4.763 14.974 1.00 97.00 185 TYR A C 1
ATOM 1515 O O . TYR A 1 185 ? -14.136 -5.902 15.279 1.00 97.00 185 TYR A O 1
ATOM 1523 N N . VAL A 1 186 ? -12.596 -4.496 14.437 1.00 97.12 186 VAL A N 1
ATOM 1524 C CA . VAL A 1 186 ? -11.476 -5.434 14.345 1.00 97.12 186 VAL A CA 1
ATOM 1525 C C . VAL A 1 186 ? -10.194 -4.719 14.779 1.00 97.12 186 VAL A C 1
ATOM 1527 O O . VAL A 1 186 ? -10.043 -3.526 14.516 1.00 97.12 186 VAL A O 1
ATOM 1530 N N . PHE A 1 187 ? -9.313 -5.425 15.491 1.00 97.06 187 PHE A N 1
ATOM 1531 C CA . PHE A 1 187 ? -8.016 -4.923 15.950 1.00 97.06 187 PHE A CA 1
ATOM 1532 C C . PHE A 1 187 ? -6.892 -5.690 15.254 1.00 97.06 187 PHE A C 1
ATOM 1534 O O . PHE A 1 187 ? -6.783 -6.904 15.428 1.00 97.06 187 PHE A O 1
ATOM 1541 N N . ILE A 1 188 ? -6.072 -5.000 14.460 1.00 95.44 188 ILE A N 1
ATOM 1542 C CA . ILE A 1 188 ? -5.035 -5.614 13.618 1.00 95.44 188 ILE A CA 1
ATOM 1543 C C . ILE A 1 188 ? -3.772 -4.775 13.702 1.00 95.44 188 ILE A C 1
ATOM 1545 O O . ILE A 1 188 ? -3.804 -3.577 13.441 1.00 95.44 188 ILE A O 1
ATOM 1549 N N . ASN A 1 189 ? -2.658 -5.402 14.086 1.00 93.25 189 ASN A N 1
ATOM 1550 C CA . ASN A 1 189 ? -1.331 -4.780 14.139 1.00 93.25 189 ASN A CA 1
ATOM 1551 C C . ASN A 1 189 ? -1.280 -3.425 14.885 1.00 93.25 189 ASN A C 1
ATOM 1553 O O . ASN A 1 189 ? -0.471 -2.568 14.550 1.00 93.25 189 ASN A O 1
ATOM 1557 N N . GLY A 1 190 ? -2.121 -3.234 15.912 1.00 95.19 190 GLY A N 1
ATOM 1558 C CA . GLY A 1 190 ? -2.192 -1.982 16.679 1.00 95.19 190 GLY A CA 1
ATOM 1559 C C . GLY A 1 190 ? -3.249 -0.986 16.196 1.00 95.19 190 GLY A C 1
ATOM 1560 O O . GLY A 1 190 ? -3.435 0.046 16.832 1.00 95.19 190 GLY A O 1
ATOM 1561 N N . PHE A 1 191 ? -3.978 -1.286 15.123 1.00 96.50 191 PHE A N 1
ATOM 1562 C CA . PHE A 1 191 ? -4.980 -0.405 14.527 1.00 96.50 191 PHE A CA 1
ATOM 1563 C C . PHE A 1 191 ? -6.395 -0.954 14.698 1.00 96.50 191 PHE A C 1
ATOM 1565 O O . PHE A 1 191 ? -6.614 -2.167 14.660 1.00 96.50 191 PHE A O 1
ATOM 1572 N N . VAL A 1 192 ? -7.366 -0.057 14.887 1.00 97.19 192 VAL A N 1
ATOM 1573 C CA . VAL A 1 192 ? -8.790 -0.407 14.982 1.00 97.19 192 VAL A CA 1
ATOM 1574 C C . VAL A 1 192 ? -9.528 0.046 13.731 1.00 97.19 192 VAL A C 1
ATOM 1576 O O . VAL A 1 192 ? -9.472 1.219 13.355 1.00 97.19 192 VAL A O 1
ATOM 1579 N N . PHE A 1 193 ? -10.302 -0.871 13.154 1.00 96.88 193 PHE A N 1
ATOM 1580 C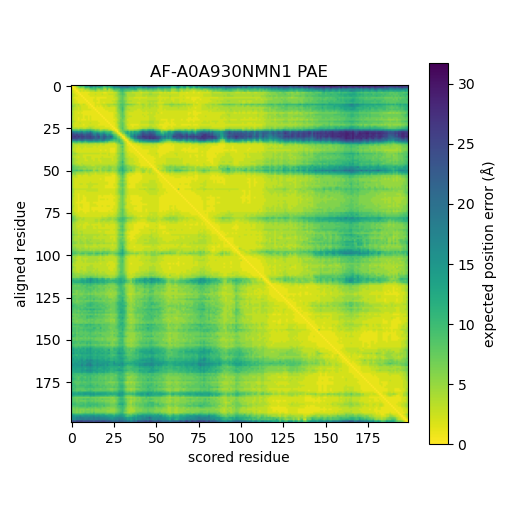 CA . PHE A 1 193 ? -11.183 -0.600 12.021 1.00 96.88 193 PHE A CA 1
ATOM 1581 C C . PHE A 1 193 ? -12.627 -0.977 12.344 1.00 96.88 193 PHE A C 1
ATOM 1583 O O . PHE A 1 193 ? -12.895 -1.955 13.045 1.00 96.88 193 PHE A O 1
ATOM 1590 N N . PHE A 1 194 ? -13.575 -0.206 11.822 1.00 96.50 194 PHE A N 1
ATOM 1591 C CA . PHE A 1 194 ? -14.992 -0.546 11.843 1.00 96.50 194 PHE A CA 1
ATOM 1592 C C . PHE A 1 194 ? -15.306 -1.543 10.719 1.00 96.50 194 PHE A C 1
ATOM 1594 O O . PHE A 1 194 ? -15.149 -1.233 9.539 1.00 96.50 194 PHE A O 1
ATOM 1601 N N . LYS A 1 195 ? -15.772 -2.740 11.087 1.00 94.56 195 LYS A N 1
ATOM 1602 C CA . LYS A 1 195 ? -16.139 -3.829 10.158 1.00 94.56 195 LYS A CA 1
ATOM 1603 C C . LYS A 1 195 ? -17.639 -3.921 9.872 1.00 94.56 195 LYS A C 1
ATOM 1605 O O . LYS A 1 195 ? -18.071 -4.803 9.139 1.00 94.56 195 LYS A O 1
ATOM 1610 N N . GLY A 1 196 ? -18.450 -3.063 10.491 1.00 88.75 196 GLY A N 1
ATOM 1611 C CA . GLY A 1 196 ? -19.878 -2.998 10.194 1.00 88.75 196 GLY A CA 1
ATOM 1612 C C . GLY A 1 196 ? -20.152 -2.434 8.797 1.00 88.75 196 GLY A C 1
ATOM 1613 O O . GLY A 1 196 ? -19.244 -1.967 8.105 1.00 88.75 196 GLY A O 1
ATOM 1614 N N . ASN A 1 197 ? -21.424 -2.452 8.399 1.00 84.56 197 ASN A N 1
ATOM 1615 C CA . ASN A 1 197 ? -21.863 -1.825 7.156 1.00 84.56 197 ASN A CA 1
ATOM 1616 C C . ASN A 1 197 ? -21.766 -0.301 7.278 1.00 84.56 197 ASN A C 1
ATOM 1618 O O . ASN A 1 197 ? -22.274 0.276 8.245 1.00 84.56 197 ASN A O 1
ATOM 1622 N N . LEU A 1 198 ? -21.146 0.334 6.288 1.00 80.56 198 LEU A N 1
ATOM 1623 C CA . LEU A 1 198 ? -21.243 1.773 6.083 1.00 80.56 198 LEU A CA 1
ATOM 1624 C C . LEU A 1 198 ? -22.611 2.054 5.439 1.00 80.56 198 LEU A C 1
ATOM 1626 O O . LEU A 1 198 ? -23.023 1.339 4.526 1.00 80.56 198 LEU A O 1
ATOM 1630 N N . ASN A 1 199 ? -23.362 3.004 5.998 1.00 59.69 199 ASN A N 1
ATOM 1631 C CA . ASN A 1 199 ? -24.708 3.369 5.535 1.00 59.69 199 ASN A CA 1
ATOM 1632 C C . ASN A 1 199 ? -24.665 4.576 4.605 1.00 59.69 199 ASN A C 1
ATOM 1634 O O . ASN A 1 199 ? -23.860 5.486 4.901 1.00 59.69 199 ASN A O 1
#